Protein AF-A0A1Q3BI38-F1 (afdb_monomer)

pLDDT: mean 78.32, std 20.33, range [32.25, 97.5]

Foldseek 3Di:
DPPPDPPVNVVVVVVVVVVCVVLLALLVLLLQLLQLQLLAPVNCVVDVVRDRSVPDPSSPSVLVVLCVVPVDPVLSVLLVVLSCCCSVCHDQCVDPCNRVCSNVPQSLVSLVVRVPVRVSNSVSNNVSSPDDPDCVLVVLLVLQLVVVVPPDDDPQDSVNSVVVSVVVSVCVVVLVVDPCCCPNPCHVVVQPPPPPDPPPDDPPPDSPDDDPDDDPDDDPDDDDDDD

Sequence (227 aa):
MVYEESPFFQVVHGILIDRWNKNNTPLHCLAHALNPKYYSEQWLNEDPTRVPPYKDMEINERTKCIRKYFPNLKERNKVNMEYAKFVGKNGDFRDFDSIENRYAMDPKAWWVLHGACAPVLQTIALRLLAQPSSSSCAERNWSTYSFVHSMKQNKVTPKSVEDLVYIHSNLRLLSRKSPQYAQGETKMWDIGGDAFDSLEDIGVLEVASLSLDEPEMESIVFLDEVD

Organism: Cephalotus follicularis (NCBI:txid3775)

Mean predicted aligned error: 13.49 Å

Structure (mmCIF, N/CA/C/O backbone):
data_AF-A0A1Q3BI38-F1
#
_entry.id   AF-A0A1Q3BI38-F1
#
loop_
_atom_site.group_PDB
_atom_site.id
_atom_site.type_symbol
_atom_site.label_atom_id
_atom_site.label_alt_id
_atom_site.label_comp_id
_atom_site.label_asym_id
_atom_site.label_entity_id
_atom_site.label_seq_id
_atom_site.pdbx_PDB_ins_code
_atom_site.Cartn_x
_atom_site.Cartn_y
_atom_site.Cartn_z
_atom_site.occupancy
_atom_site.B_iso_or_equiv
_atom_site.auth_seq_id
_atom_site.auth_comp_id
_atom_site.auth_asym_id
_atom_site.auth_atom_id
_atom_site.pdbx_PDB_model_num
ATOM 1 N N . MET A 1 1 ? 29.924 30.211 0.195 1.00 37.53 1 MET A N 1
ATOM 2 C CA . MET A 1 1 ? 28.535 30.697 0.287 1.00 37.53 1 MET A CA 1
ATOM 3 C C . MET A 1 1 ? 27.893 29.961 1.441 1.00 37.53 1 MET A C 1
ATOM 5 O O . MET A 1 1 ? 27.669 28.765 1.330 1.00 37.53 1 MET A O 1
ATOM 9 N N . VAL A 1 2 ? 27.753 30.636 2.581 1.00 46.47 2 VAL A N 1
ATOM 10 C CA . VAL A 1 2 ? 27.012 30.107 3.728 1.00 46.47 2 VAL A CA 1
ATOM 11 C C . VAL A 1 2 ? 25.547 30.303 3.363 1.00 46.47 2 VAL A C 1
ATOM 13 O O . VAL A 1 2 ? 25.130 31.441 3.172 1.00 46.47 2 VAL A O 1
ATOM 16 N N . TYR A 1 3 ? 24.807 29.218 3.139 1.00 54.69 3 TYR A N 1
ATOM 17 C CA . TYR A 1 3 ? 23.355 29.312 3.046 1.00 54.69 3 TYR A CA 1
ATOM 18 C C . TYR A 1 3 ? 22.877 29.782 4.422 1.00 54.69 3 TYR A C 1
ATOM 20 O O . TYR A 1 3 ? 23.005 29.041 5.394 1.00 54.69 3 TYR A O 1
ATOM 28 N N . GLU A 1 4 ? 22.423 31.030 4.532 1.00 59.84 4 GLU A N 1
ATOM 29 C CA . GLU A 1 4 ? 21.686 31.468 5.714 1.00 59.84 4 GLU A CA 1
ATOM 30 C C . GLU A 1 4 ? 20.421 30.612 5.787 1.00 59.84 4 GLU A C 1
ATOM 32 O O . GLU A 1 4 ? 19.507 30.744 4.972 1.00 59.84 4 GLU A O 1
ATOM 37 N N . GLU A 1 5 ? 20.404 29.661 6.719 1.00 68.44 5 GLU A N 1
ATOM 38 C CA . GLU A 1 5 ? 19.225 28.853 6.988 1.00 68.44 5 GLU A CA 1
ATOM 39 C C . GLU A 1 5 ? 18.104 29.783 7.456 1.00 68.44 5 GLU A C 1
ATOM 41 O O . GLU A 1 5 ? 18.166 30.375 8.534 1.00 68.44 5 GLU A O 1
ATOM 46 N N . SER A 1 6 ? 17.081 29.941 6.617 1.00 84.31 6 SER A N 1
ATOM 47 C CA . SER A 1 6 ? 15.914 30.758 6.936 1.00 84.31 6 SER A CA 1
ATOM 48 C C . SER A 1 6 ? 15.262 30.249 8.232 1.00 84.31 6 SER A C 1
ATOM 50 O O . SER A 1 6 ? 14.840 29.089 8.283 1.00 84.31 6 SER A O 1
ATOM 52 N N . PRO A 1 7 ? 15.102 31.091 9.271 1.00 86.06 7 PRO A N 1
ATOM 53 C CA . PRO A 1 7 ? 14.423 30.699 10.507 1.00 86.06 7 PRO A CA 1
ATOM 54 C C . PRO A 1 7 ? 12.995 30.200 10.255 1.00 86.06 7 PRO A C 1
ATOM 56 O O . PRO A 1 7 ? 12.519 29.286 10.924 1.00 86.06 7 PRO A O 1
ATOM 59 N N . PHE A 1 8 ? 12.325 30.759 9.242 1.00 88.62 8 PHE A N 1
ATOM 60 C CA . PHE A 1 8 ? 11.012 30.301 8.797 1.00 88.62 8 PHE A CA 1
ATOM 61 C C . PHE A 1 8 ? 11.068 28.880 8.226 1.00 88.62 8 PHE A C 1
ATOM 63 O O . PHE A 1 8 ? 10.238 28.045 8.584 1.00 88.62 8 PHE A O 1
ATOM 70 N N . PHE A 1 9 ? 12.070 28.585 7.388 1.00 88.06 9 PHE A N 1
ATOM 71 C CA . PHE A 1 9 ? 12.270 27.239 6.853 1.00 88.06 9 PHE A CA 1
ATOM 72 C C . PHE A 1 9 ? 12.470 26.224 7.978 1.00 88.06 9 PHE A C 1
ATOM 74 O O . PHE A 1 9 ? 11.816 25.190 7.959 1.00 88.06 9 PHE A O 1
ATOM 81 N N . GLN A 1 10 ? 13.291 26.531 8.987 1.00 89.56 10 GLN A N 1
ATOM 82 C CA . GLN A 1 10 ? 13.542 25.611 10.102 1.00 89.56 10 GLN A CA 1
ATOM 83 C C . GLN A 1 10 ? 12.275 25.292 10.906 1.00 89.56 10 GLN A C 1
ATOM 85 O O . GLN A 1 10 ? 12.032 24.134 11.245 1.00 89.56 10 GLN A O 1
ATOM 90 N N . VAL A 1 11 ? 11.425 26.292 11.162 1.00 91.62 11 VAL A N 1
ATOM 91 C CA . VAL A 1 11 ? 10.143 26.082 11.854 1.00 91.62 11 VAL A CA 1
ATOM 92 C C . VAL A 1 11 ? 9.201 25.215 11.017 1.00 91.62 11 VAL A C 1
ATOM 94 O O . VAL A 1 11 ? 8.647 24.240 11.525 1.00 91.62 11 VAL A O 1
ATOM 97 N N . VAL A 1 12 ? 9.031 25.534 9.730 1.00 90.56 12 VAL A N 1
ATOM 98 C CA . VAL A 1 12 ? 8.160 24.760 8.830 1.00 90.56 12 VAL A CA 1
ATOM 99 C C . VAL A 1 12 ? 8.678 23.333 8.672 1.00 90.56 12 VAL A C 1
ATOM 101 O O . VAL A 1 12 ? 7.909 22.382 8.797 1.00 90.56 12 VAL A O 1
ATOM 104 N N . HIS A 1 13 ? 9.980 23.175 8.454 1.00 87.94 13 HIS A N 1
ATOM 105 C CA . HIS A 1 13 ? 10.636 21.881 8.347 1.00 87.94 13 HIS A CA 1
ATOM 106 C C . HIS A 1 13 ? 10.440 21.054 9.624 1.00 87.94 13 HIS A C 1
ATOM 108 O O . HIS A 1 13 ? 10.030 19.902 9.532 1.00 87.94 13 HIS A O 1
ATOM 114 N N . GLY A 1 14 ? 10.616 21.645 10.810 1.00 89.19 14 GLY A N 1
ATOM 115 C CA . GLY A 1 14 ? 10.341 20.976 12.085 1.00 89.19 14 GLY A CA 1
ATOM 116 C C . GLY A 1 14 ? 8.905 20.451 12.183 1.00 89.19 14 GLY A C 1
ATOM 117 O O . GLY A 1 14 ? 8.696 19.275 12.469 1.00 89.19 14 GLY A O 1
ATOM 118 N N . ILE A 1 15 ? 7.911 21.278 11.836 1.00 89.12 15 ILE A N 1
ATOM 119 C CA . ILE A 1 15 ? 6.495 20.868 11.821 1.00 89.12 15 ILE A CA 1
ATOM 120 C C . ILE A 1 15 ? 6.259 19.709 10.840 1.00 89.12 15 ILE A C 1
ATOM 122 O O . ILE A 1 15 ? 5.502 18.782 11.143 1.00 89.12 15 ILE A O 1
ATOM 126 N N . LEU A 1 16 ? 6.878 19.755 9.658 1.00 85.19 16 LEU A N 1
ATOM 127 C CA . LEU A 1 16 ? 6.757 18.699 8.653 1.00 85.19 16 LEU A CA 1
ATOM 128 C C . LEU A 1 16 ? 7.379 17.388 9.138 1.00 85.19 16 LEU A C 1
ATOM 130 O O . LEU A 1 16 ? 6.745 16.343 9.007 1.00 85.19 16 LEU A O 1
ATOM 134 N N . ILE A 1 17 ? 8.560 17.444 9.755 1.00 86.44 17 ILE A N 1
ATOM 135 C CA . ILE A 1 17 ? 9.243 16.278 10.322 1.00 86.44 17 ILE A CA 1
ATOM 136 C C . ILE A 1 17 ? 8.441 15.676 11.479 1.00 86.44 17 ILE A C 1
ATOM 138 O O . ILE A 1 17 ? 8.268 14.460 11.530 1.00 86.44 17 ILE A O 1
ATOM 142 N N . ASP A 1 18 ? 7.880 16.491 12.371 1.00 85.81 18 ASP A N 1
ATOM 143 C CA . ASP A 1 18 ? 7.054 15.997 13.478 1.00 85.81 18 ASP A CA 1
ATOM 144 C C . ASP A 1 18 ? 5.791 15.292 12.973 1.00 85.81 18 ASP A C 1
ATOM 146 O O . ASP A 1 18 ? 5.436 14.201 13.435 1.00 85.81 18 ASP A O 1
ATOM 150 N N . ARG A 1 19 ? 5.121 15.883 11.975 1.00 81.25 19 ARG A N 1
ATOM 151 C CA . ARG A 1 19 ? 3.961 15.264 11.320 1.00 81.25 19 ARG A CA 1
ATOM 152 C C . ARG A 1 19 ? 4.345 13.976 10.606 1.00 81.25 19 ARG A C 1
ATOM 154 O O . ARG A 1 19 ? 3.626 12.985 10.729 1.00 81.25 19 ARG A O 1
ATOM 161 N N . TRP A 1 20 ? 5.470 13.977 9.895 1.00 80.44 20 TRP A N 1
ATOM 162 C CA . TRP A 1 20 ? 6.003 12.794 9.235 1.00 80.44 20 TRP A CA 1
ATOM 163 C C . TRP A 1 20 ? 6.269 11.682 10.244 1.00 80.44 20 TRP A C 1
ATOM 165 O O . TRP A 1 20 ? 5.713 10.603 10.102 1.00 80.44 20 TRP A O 1
ATOM 175 N N . ASN A 1 21 ? 7.007 11.949 11.319 1.00 81.25 21 ASN A N 1
ATOM 176 C CA . ASN A 1 21 ? 7.330 10.958 12.347 1.00 81.25 21 ASN A CA 1
ATOM 177 C C . ASN A 1 21 ? 6.083 10.385 13.034 1.00 81.25 21 ASN A C 1
ATOM 179 O O . ASN A 1 21 ? 6.044 9.199 13.362 1.00 81.25 21 ASN A O 1
ATOM 183 N N . LYS A 1 22 ? 5.041 11.203 13.225 1.00 78.81 22 LYS A N 1
ATOM 184 C CA . LYS A 1 22 ? 3.760 10.742 13.775 1.00 78.81 22 LYS A CA 1
ATOM 185 C C . LYS A 1 22 ? 2.991 9.848 12.796 1.00 78.81 22 LYS A C 1
ATOM 187 O O . LYS A 1 22 ? 2.360 8.879 13.218 1.00 78.81 22 LYS A O 1
ATOM 192 N N . ASN A 1 23 ? 3.041 10.165 11.504 1.00 71.06 23 ASN A N 1
ATOM 193 C CA . ASN A 1 23 ? 2.283 9.464 10.470 1.00 71.06 23 ASN A CA 1
ATOM 194 C C . ASN A 1 23 ? 3.055 8.296 9.841 1.00 71.06 23 ASN A C 1
ATOM 196 O O . ASN A 1 23 ? 2.430 7.383 9.308 1.00 71.06 23 ASN A O 1
ATOM 200 N N . ASN A 1 24 ? 4.381 8.250 9.940 1.00 76.69 24 ASN A N 1
ATOM 201 C CA . ASN A 1 24 ? 5.222 7.214 9.348 1.00 76.69 24 ASN A CA 1
ATOM 202 C C . ASN A 1 24 ? 5.259 5.957 10.233 1.00 76.69 24 ASN A C 1
ATOM 204 O O . ASN A 1 24 ? 6.276 5.560 10.802 1.00 76.69 24 ASN A O 1
ATOM 208 N N . THR A 1 25 ? 4.088 5.344 10.408 1.00 85.94 25 THR A N 1
ATOM 209 C CA . THR A 1 25 ? 3.945 4.101 11.166 1.00 85.94 25 THR A CA 1
ATOM 210 C C . THR A 1 25 ? 4.309 2.899 10.289 1.00 85.94 25 THR A C 1
ATOM 212 O O . THR A 1 25 ? 4.055 2.928 9.082 1.00 85.94 25 THR A O 1
ATOM 215 N N . PRO A 1 26 ? 4.771 1.772 10.869 1.00 88.81 26 PRO A N 1
ATOM 216 C CA . PRO A 1 26 ? 5.025 0.547 10.105 1.00 88.81 26 PRO A CA 1
ATOM 217 C C . PRO A 1 26 ? 3.829 0.072 9.262 1.00 88.81 26 PRO A C 1
ATOM 219 O O . PRO A 1 26 ? 4.011 -0.605 8.249 1.00 88.81 26 PRO A O 1
ATOM 222 N N . LEU A 1 27 ? 2.603 0.405 9.684 1.00 88.50 27 LEU A N 1
ATOM 223 C CA . LEU A 1 27 ? 1.373 0.095 8.961 1.00 88.50 27 LEU A CA 1
ATOM 224 C C . LEU A 1 27 ? 1.225 0.952 7.701 1.00 88.50 27 LEU A C 1
ATOM 226 O O . LEU A 1 27 ? 0.953 0.404 6.636 1.00 88.50 27 LEU A O 1
ATOM 230 N N . HIS A 1 28 ? 1.465 2.261 7.808 1.00 87.38 28 HIS A N 1
ATOM 231 C CA . HIS A 1 28 ? 1.462 3.167 6.661 1.00 87.38 28 HIS A CA 1
ATOM 232 C C . HIS A 1 28 ? 2.573 2.811 5.673 1.00 87.38 28 HIS A C 1
ATOM 234 O O . HIS A 1 28 ? 2.312 2.756 4.474 1.00 87.38 28 HIS A O 1
ATOM 240 N N . CYS A 1 29 ? 3.768 2.446 6.156 1.00 89.94 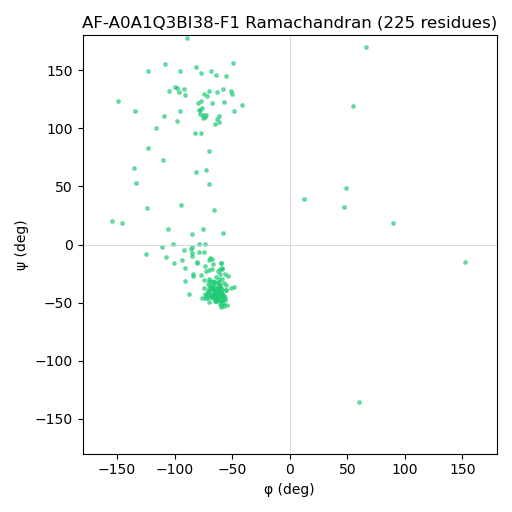29 CYS A N 1
ATOM 241 C CA . CYS A 1 29 ? 4.838 1.968 5.281 1.00 89.94 29 CYS A CA 1
ATOM 242 C C . CYS A 1 29 ? 4.434 0.709 4.509 1.00 89.94 29 CYS A C 1
ATOM 244 O O . CYS A 1 29 ? 4.742 0.575 3.327 1.00 89.94 29 CYS A O 1
ATOM 246 N N . LEU A 1 30 ? 3.745 -0.230 5.168 1.00 92.56 30 LEU A N 1
ATOM 247 C CA . LEU A 1 30 ? 3.264 -1.442 4.515 1.00 92.56 30 LEU A CA 1
ATOM 248 C C . LEU A 1 30 ? 2.155 -1.133 3.500 1.00 92.56 30 LEU A C 1
ATOM 250 O O . LEU A 1 30 ? 2.202 -1.662 2.397 1.00 92.56 30 LEU A O 1
ATOM 254 N N . ALA A 1 31 ? 1.197 -0.266 3.833 1.00 92.38 31 ALA A N 1
ATOM 255 C CA . ALA A 1 31 ? 0.151 0.157 2.902 1.00 92.38 31 ALA A CA 1
ATOM 256 C C . ALA A 1 31 ? 0.744 0.850 1.665 1.00 92.38 31 ALA A C 1
ATOM 258 O O . ALA A 1 31 ? 0.398 0.499 0.539 1.00 92.38 31 ALA A O 1
ATOM 259 N N . HIS A 1 32 ? 1.704 1.757 1.872 1.00 91.81 32 HIS A N 1
ATOM 260 C CA . HIS A 1 32 ? 2.446 2.404 0.795 1.00 91.81 32 HIS A CA 1
ATOM 261 C C . HIS A 1 32 ? 3.182 1.366 -0.064 1.00 91.81 32 HIS A C 1
ATOM 263 O O . HIS A 1 32 ? 3.024 1.332 -1.279 1.00 91.81 32 HIS A O 1
ATOM 269 N N . ALA A 1 33 ? 3.900 0.429 0.557 1.00 94.19 33 ALA A N 1
ATOM 270 C CA . ALA A 1 33 ? 4.591 -0.643 -0.154 1.00 94.19 33 ALA A CA 1
ATOM 271 C C . ALA A 1 33 ? 3.657 -1.590 -0.930 1.00 94.19 33 ALA A C 1
ATOM 273 O O . ALA A 1 33 ? 4.105 -2.240 -1.872 1.00 94.19 33 ALA A O 1
ATOM 274 N N . LEU A 1 34 ? 2.380 -1.692 -0.563 1.00 95.44 34 LEU A N 1
ATOM 275 C CA . LEU A 1 34 ? 1.398 -2.522 -1.261 1.00 95.44 34 LEU A CA 1
ATOM 276 C C . LEU A 1 34 ? 0.636 -1.761 -2.348 1.00 95.44 34 LEU A C 1
ATOM 278 O O . LEU A 1 34 ? -0.126 -2.386 -3.074 1.00 95.44 34 LEU A O 1
ATOM 282 N N . ASN A 1 35 ? 0.827 -0.453 -2.505 1.00 95.56 35 ASN A N 1
ATOM 283 C CA . ASN A 1 35 ? 0.164 0.299 -3.563 1.00 95.56 35 ASN A CA 1
ATOM 284 C C . ASN A 1 35 ? 0.868 0.060 -4.921 1.00 95.56 35 ASN A C 1
ATOM 286 O O . ASN A 1 35 ? 2.027 0.458 -5.076 1.00 95.56 35 ASN A O 1
ATOM 290 N N . PRO A 1 36 ? 0.205 -0.558 -5.923 1.00 96.56 36 PRO A N 1
ATOM 291 C CA . PRO A 1 36 ? 0.821 -0.869 -7.216 1.00 96.56 36 PRO A CA 1
ATOM 292 C C . PRO A 1 36 ? 1.284 0.368 -7.991 1.00 96.56 36 PRO A C 1
ATOM 294 O O . PRO A 1 36 ? 2.293 0.286 -8.699 1.00 96.56 36 PRO A O 1
ATOM 297 N N . LYS A 1 37 ? 0.617 1.516 -7.804 1.00 95.88 37 LYS A N 1
ATOM 298 C CA . LYS A 1 37 ? 0.926 2.781 -8.485 1.00 95.88 37 LYS A CA 1
ATOM 299 C C . LYS A 1 37 ? 2.373 3.207 -8.287 1.00 95.88 37 LYS A C 1
ATOM 301 O O . LYS A 1 37 ? 3.015 3.620 -9.248 1.00 95.88 37 LYS A O 1
ATOM 306 N N . TYR A 1 38 ? 2.929 3.008 -7.094 1.00 95.00 38 TYR A N 1
ATOM 307 C CA . TYR A 1 38 ? 4.301 3.419 -6.769 1.00 95.00 38 TYR A CA 1
ATOM 308 C C . TYR A 1 38 ? 5.394 2.547 -7.411 1.00 95.00 38 TYR A C 1
ATOM 310 O O . TYR A 1 38 ? 6.585 2.780 -7.228 1.00 95.00 38 TYR A O 1
ATOM 318 N N . TYR A 1 39 ? 4.997 1.532 -8.179 1.00 95.12 39 TYR A N 1
ATOM 319 C CA . TYR A 1 39 ? 5.891 0.690 -8.974 1.00 95.12 39 TYR A CA 1
ATOM 320 C C . TYR A 1 39 ? 5.727 0.913 -10.483 1.00 95.12 39 TYR A C 1
ATOM 322 O O . TYR A 1 39 ? 6.402 0.243 -11.269 1.00 95.12 39 TYR A O 1
ATOM 330 N N . SER A 1 40 ? 4.794 1.778 -10.887 1.00 94.81 40 SER A N 1
ATOM 331 C CA . SER A 1 40 ? 4.561 2.128 -12.287 1.00 94.81 40 SER A CA 1
ATOM 332 C C . SER A 1 40 ? 5.631 3.096 -12.788 1.00 94.81 40 SER A C 1
ATOM 334 O O . SER A 1 40 ? 6.149 3.914 -12.026 1.00 94.81 40 SER A O 1
ATOM 336 N N . GLU A 1 41 ? 5.970 3.005 -14.071 1.00 93.75 41 GLU A N 1
ATOM 337 C CA . GLU A 1 41 ? 6.953 3.910 -14.676 1.00 93.75 41 GLU A CA 1
ATOM 338 C C . GLU A 1 41 ? 6.410 5.334 -14.741 1.00 93.75 41 GLU A C 1
ATOM 340 O O . GLU A 1 41 ? 7.142 6.278 -14.475 1.00 93.75 41 GLU A O 1
ATOM 345 N N . GLN A 1 42 ? 5.108 5.481 -14.987 1.00 94.94 42 GLN A N 1
ATOM 346 C CA . GLN A 1 42 ? 4.403 6.756 -14.988 1.00 94.94 42 GLN A CA 1
ATOM 347 C C . GLN A 1 42 ? 4.620 7.508 -13.665 1.00 94.94 42 GLN A C 1
ATOM 349 O O . GLN A 1 42 ? 5.091 8.641 -13.676 1.00 94.94 42 GLN A O 1
ATOM 354 N N . TRP A 1 43 ? 4.379 6.861 -12.518 1.00 94.81 43 TRP A N 1
ATOM 355 C CA . TRP A 1 43 ? 4.574 7.497 -11.211 1.00 94.81 43 TRP A CA 1
ATOM 356 C C . TRP A 1 43 ? 6.047 7.780 -10.892 1.00 94.81 43 TRP A C 1
ATOM 358 O O . TRP A 1 43 ? 6.350 8.798 -10.269 1.00 94.81 43 TRP A O 1
ATOM 368 N N . LEU A 1 44 ? 6.960 6.888 -11.286 1.00 95.31 44 LEU A N 1
ATOM 369 C CA . LEU A 1 44 ? 8.395 7.053 -11.033 1.00 95.31 44 LEU A CA 1
ATOM 370 C C . LEU A 1 44 ? 9.007 8.175 -11.883 1.00 95.31 44 LEU A C 1
ATOM 372 O O . LEU A 1 44 ? 9.889 8.879 -11.409 1.00 95.31 44 LEU A O 1
ATOM 376 N N . ASN A 1 45 ? 8.523 8.370 -13.109 1.00 95.94 45 ASN A N 1
ATOM 377 C CA . ASN A 1 45 ? 9.052 9.373 -14.033 1.00 95.94 45 ASN A CA 1
ATOM 378 C C . ASN A 1 45 ? 8.537 10.796 -13.751 1.00 95.94 45 ASN A C 1
ATOM 380 O O . ASN A 1 45 ? 9.109 11.754 -14.263 1.00 95.94 45 ASN A O 1
ATOM 384 N N . GLU A 1 46 ? 7.482 10.948 -12.944 1.00 95.44 46 GLU A N 1
ATOM 385 C CA . GLU A 1 46 ? 6.957 12.258 -12.525 1.00 95.44 46 GLU A CA 1
ATOM 386 C C . GLU A 1 46 ? 7.961 13.065 -11.676 1.00 95.44 46 GLU A C 1
ATOM 388 O O . GLU A 1 46 ? 7.911 14.292 -11.688 1.00 95.44 46 GLU A O 1
ATOM 393 N N . ASP A 1 47 ? 8.863 12.406 -10.938 1.00 93.38 47 ASP A N 1
ATOM 394 C CA . ASP A 1 47 ? 9.880 13.072 -10.116 1.00 93.38 47 ASP A CA 1
ATOM 395 C C . ASP A 1 47 ? 11.153 12.205 -10.024 1.00 93.38 47 ASP A C 1
ATOM 397 O O . ASP A 1 47 ? 11.075 11.072 -9.542 1.00 93.38 47 ASP A O 1
ATOM 401 N N . PRO A 1 48 ? 12.337 12.719 -10.417 1.00 92.75 48 PRO A N 1
ATOM 402 C CA . PRO A 1 48 ? 13.598 11.970 -10.385 1.00 92.75 48 PRO A CA 1
ATOM 403 C C . PRO A 1 48 ? 14.017 11.446 -9.005 1.00 92.75 48 PRO A C 1
ATOM 405 O O . PRO A 1 48 ? 14.855 10.548 -8.921 1.00 92.75 48 PRO A O 1
ATOM 408 N N . THR A 1 49 ? 13.492 12.023 -7.923 1.00 92.06 49 THR A N 1
ATOM 409 C CA . THR A 1 49 ? 13.778 11.595 -6.547 1.00 92.06 49 THR A CA 1
ATOM 410 C C . THR A 1 49 ? 12.955 10.380 -6.126 1.00 92.06 49 THR A C 1
ATOM 412 O O . THR A 1 49 ? 13.302 9.710 -5.151 1.00 92.06 49 THR A O 1
ATOM 415 N N . ARG A 1 50 ? 11.885 10.053 -6.864 1.00 92.88 50 ARG A N 1
ATOM 416 C CA . ARG A 1 50 ? 11.030 8.911 -6.548 1.00 92.88 50 ARG A CA 1
ATOM 417 C C . ARG A 1 50 ? 11.758 7.608 -6.815 1.00 92.88 50 ARG A C 1
ATOM 419 O O . ARG A 1 50 ? 12.308 7.352 -7.884 1.00 92.88 50 ARG A O 1
ATOM 426 N N . VAL A 1 51 ? 11.674 6.728 -5.832 1.00 93.75 51 VAL A N 1
ATOM 427 C CA . VAL A 1 51 ? 12.148 5.354 -5.925 1.00 93.75 51 VAL A CA 1
ATOM 428 C C . VAL A 1 51 ? 10.994 4.411 -5.615 1.00 93.75 51 VAL A C 1
ATOM 430 O O . VAL A 1 51 ? 10.101 4.753 -4.840 1.00 93.75 51 VAL A O 1
ATOM 433 N N . PRO A 1 52 ? 10.975 3.203 -6.200 1.00 93.06 52 PRO A N 1
ATOM 434 C CA . PRO A 1 52 ? 9.935 2.249 -5.867 1.00 93.06 52 PRO A CA 1
ATOM 435 C C . PRO A 1 52 ? 10.050 1.850 -4.384 1.00 93.06 52 PRO A C 1
ATOM 437 O O . PRO A 1 52 ? 11.173 1.680 -3.893 1.00 93.06 52 PRO A O 1
ATOM 440 N N . PRO A 1 53 ? 8.932 1.590 -3.678 1.00 93.06 53 PRO A N 1
ATOM 441 C CA . PRO A 1 53 ? 8.922 1.441 -2.217 1.00 93.06 53 PRO A CA 1
ATOM 442 C C . PRO A 1 53 ? 9.871 0.380 -1.645 1.00 93.06 53 PRO A C 1
ATOM 444 O O . PRO A 1 53 ? 10.287 0.443 -0.490 1.00 93.06 53 PRO A O 1
ATOM 447 N N . TYR A 1 54 ? 10.228 -0.640 -2.430 1.00 89.44 54 TYR A N 1
ATOM 448 C CA . TYR A 1 54 ? 11.170 -1.666 -1.984 1.00 89.44 54 TYR A CA 1
ATOM 449 C C . TYR A 1 54 ? 12.627 -1.180 -1.899 1.00 89.44 54 TYR A C 1
ATOM 451 O O . TYR A 1 54 ? 13.391 -1.794 -1.153 1.00 89.44 54 TYR A O 1
ATOM 459 N N . LYS A 1 55 ? 12.990 -0.118 -2.636 1.00 90.69 55 LYS A N 1
ATOM 460 C CA . LYS A 1 55 ? 14.303 0.552 -2.609 1.00 90.69 55 LYS A CA 1
ATOM 461 C C . LYS A 1 55 ? 14.347 1.741 -1.650 1.00 90.69 55 LYS A C 1
ATOM 463 O O . LYS A 1 55 ? 15.434 2.217 -1.344 1.00 90.69 55 LYS A O 1
ATOM 468 N N . ASP A 1 56 ? 13.189 2.200 -1.189 1.00 89.25 56 ASP A N 1
ATOM 469 C CA . ASP A 1 56 ? 13.086 3.298 -0.240 1.00 89.25 56 ASP A CA 1
ATOM 470 C C . ASP A 1 56 ? 13.439 2.830 1.182 1.00 89.25 56 ASP A C 1
ATOM 472 O O . ASP A 1 56 ? 12.784 1.951 1.760 1.00 89.25 56 ASP A O 1
ATOM 476 N N . MET A 1 57 ? 14.503 3.407 1.743 1.00 83.62 57 MET A N 1
ATOM 477 C CA . MET A 1 57 ? 14.971 3.093 3.092 1.00 83.62 57 MET A CA 1
ATOM 478 C C . MET A 1 57 ? 14.114 3.753 4.175 1.00 83.62 57 MET A C 1
ATOM 480 O O . MET A 1 57 ? 14.010 3.195 5.270 1.00 83.62 57 MET A O 1
ATOM 484 N N . GLU A 1 58 ? 13.450 4.871 3.874 1.00 81.06 58 GLU A N 1
ATOM 485 C CA . GLU A 1 58 ? 12.557 5.570 4.806 1.00 81.06 58 GLU A CA 1
ATOM 486 C C . GLU A 1 58 ? 11.267 4.774 5.059 1.00 81.06 58 GLU A C 1
ATOM 488 O O . GLU A 1 58 ? 10.633 4.906 6.107 1.00 81.06 58 GLU A O 1
ATOM 493 N N . ILE A 1 59 ? 10.919 3.872 4.133 1.00 79.06 59 ILE A N 1
ATOM 494 C CA . ILE A 1 59 ? 9.705 3.036 4.150 1.00 79.06 59 ILE A CA 1
ATOM 495 C C . ILE A 1 59 ? 10.038 1.565 4.508 1.00 79.06 59 ILE A C 1
ATOM 497 O O . ILE A 1 59 ? 9.224 0.639 4.392 1.00 79.06 59 ILE A O 1
ATOM 501 N N . ASN A 1 60 ? 11.249 1.295 5.010 1.00 78.31 60 ASN A N 1
ATOM 502 C CA . ASN A 1 60 ? 11.701 -0.063 5.349 1.00 78.31 60 ASN A CA 1
ATOM 503 C C . ASN A 1 60 ? 10.995 -0.667 6.589 1.00 78.31 60 ASN A C 1
ATOM 505 O O . ASN A 1 60 ? 11.003 -1.882 6.826 1.00 78.31 60 ASN A O 1
ATOM 509 N N . GLU A 1 61 ? 10.294 0.162 7.363 1.00 85.19 61 GLU A N 1
ATOM 510 C CA . GLU A 1 61 ? 9.524 -0.243 8.543 1.00 85.19 61 GLU A CA 1
ATOM 511 C C . GLU A 1 61 ? 8.412 -1.266 8.234 1.00 85.19 61 GLU A C 1
ATOM 513 O O . GLU A 1 61 ? 7.975 -1.997 9.133 1.00 85.19 61 GLU A O 1
ATOM 518 N N . ARG A 1 62 ? 8.035 -1.447 6.954 1.00 87.31 62 ARG A N 1
ATOM 519 C CA . ARG A 1 62 ? 7.134 -2.525 6.496 1.00 87.31 62 ARG A CA 1
ATOM 520 C C . ARG A 1 62 ? 7.533 -3.902 7.040 1.00 87.31 62 ARG A C 1
ATOM 522 O O . ARG A 1 62 ? 6.675 -4.702 7.411 1.00 87.31 62 ARG A O 1
ATOM 529 N N . THR A 1 63 ? 8.835 -4.170 7.167 1.00 87.56 63 THR A N 1
ATOM 530 C CA . THR A 1 63 ? 9.355 -5.459 7.648 1.00 87.56 63 THR A CA 1
ATOM 531 C C . THR A 1 63 ? 9.020 -5.682 9.124 1.00 87.56 63 THR A C 1
ATOM 533 O O . THR A 1 63 ? 8.816 -6.818 9.559 1.00 87.56 63 THR A O 1
ATOM 536 N N . LYS A 1 64 ? 8.936 -4.618 9.936 1.00 90.81 64 LYS A N 1
ATOM 537 C CA . LYS A 1 64 ? 8.440 -4.720 11.319 1.00 90.81 64 LYS A CA 1
ATOM 538 C C . LYS A 1 64 ? 6.948 -5.054 11.331 1.00 90.81 64 LYS A C 1
ATOM 540 O O . LYS A 1 64 ? 6.529 -5.910 12.107 1.00 90.81 64 LYS A O 1
ATOM 545 N N . CYS A 1 65 ? 6.174 -4.457 10.425 1.00 90.75 65 CYS A N 1
ATOM 546 C CA . CYS A 1 65 ? 4.741 -4.711 10.299 1.00 90.75 65 CYS A CA 1
ATOM 547 C C . CYS A 1 65 ? 4.442 -6.161 9.882 1.00 90.75 65 CYS A C 1
ATOM 549 O O . CYS A 1 65 ? 3.702 -6.859 10.574 1.00 90.75 65 CYS A O 1
ATOM 551 N N . ILE A 1 66 ? 5.111 -6.672 8.842 1.00 91.00 66 ILE A N 1
ATOM 552 C CA . ILE A 1 66 ? 4.979 -8.072 8.400 1.00 91.00 66 ILE A CA 1
ATOM 553 C C . ILE A 1 66 ? 5.353 -9.046 9.529 1.00 91.00 66 ILE A C 1
ATOM 555 O O . ILE A 1 66 ? 4.650 -10.029 9.755 1.00 91.00 66 ILE A O 1
ATOM 559 N N . ARG A 1 67 ? 6.420 -8.766 10.294 1.00 92.38 67 ARG A N 1
ATOM 560 C CA . ARG A 1 67 ? 6.801 -9.592 11.455 1.00 92.38 67 ARG A CA 1
ATOM 561 C C . ARG A 1 67 ? 5.724 -9.634 12.540 1.00 92.38 67 ARG A C 1
ATOM 563 O O . ARG A 1 67 ? 5.558 -10.682 13.160 1.00 92.38 67 ARG A O 1
ATOM 570 N N . LYS A 1 68 ? 5.015 -8.522 12.753 1.00 92.81 68 LYS A N 1
ATOM 571 C CA . LYS A 1 68 ? 3.919 -8.410 13.722 1.00 92.81 68 LYS A CA 1
ATOM 572 C C . LYS A 1 68 ? 2.659 -9.146 13.252 1.00 92.81 68 LYS A C 1
ATOM 574 O O . LYS A 1 68 ? 2.060 -9.851 14.054 1.00 92.81 68 LYS A O 1
ATOM 579 N N . TYR A 1 69 ? 2.286 -9.016 11.976 1.00 90.00 69 TYR A N 1
ATOM 580 C CA . TYR A 1 69 ? 1.129 -9.716 11.395 1.00 90.00 69 TYR A CA 1
ATOM 581 C C . TYR A 1 69 ? 1.339 -11.228 11.274 1.00 90.00 69 TYR A C 1
ATOM 583 O O . TYR A 1 69 ? 0.394 -11.987 11.462 1.00 90.00 69 TYR A O 1
ATOM 591 N N . PHE A 1 70 ? 2.572 -11.662 10.997 1.00 93.75 70 PHE A N 1
ATOM 592 C CA . PHE A 1 70 ? 2.925 -13.070 10.814 1.00 93.75 70 PHE A CA 1
ATOM 593 C C . PHE A 1 70 ? 4.035 -13.477 11.797 1.00 93.75 70 PHE A C 1
ATOM 595 O O . PHE A 1 70 ? 5.226 -13.479 11.443 1.00 93.75 70 PHE A O 1
ATOM 602 N N . PRO A 1 71 ? 3.685 -13.819 13.055 1.00 93.81 71 PRO A N 1
ATOM 603 C CA . PRO A 1 71 ? 4.643 -14.321 14.039 1.00 93.81 71 PRO A CA 1
ATOM 604 C C . PRO A 1 71 ? 5.291 -15.644 13.608 1.00 93.81 71 PRO A C 1
ATOM 606 O O . PRO A 1 71 ? 6.468 -15.873 13.886 1.00 93.81 71 PRO A O 1
ATOM 6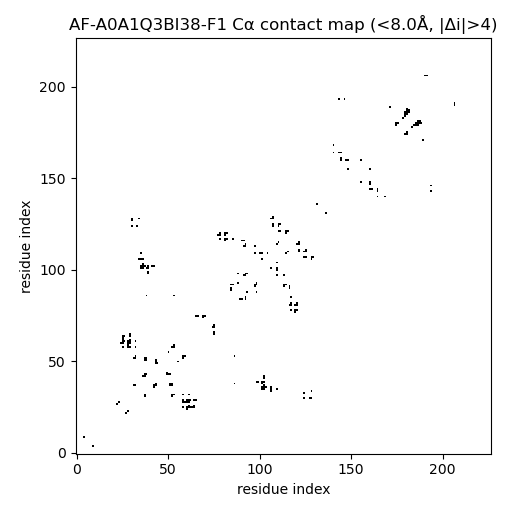09 N N . ASN A 1 72 ? 4.548 -16.489 12.882 1.00 96.44 72 ASN A N 1
ATOM 610 C CA . ASN A 1 72 ? 5.032 -17.761 12.356 1.00 96.44 72 ASN A CA 1
ATOM 611 C C . ASN A 1 72 ? 6.017 -17.550 11.190 1.00 96.44 72 ASN A C 1
ATOM 613 O O . ASN A 1 72 ? 5.702 -16.887 10.202 1.00 96.44 72 ASN A O 1
ATOM 617 N N . LEU A 1 73 ? 7.203 -18.162 11.275 1.00 94.12 73 LEU A N 1
ATOM 618 C CA . LEU A 1 73 ? 8.254 -18.004 10.265 1.00 94.12 73 LEU A CA 1
ATOM 619 C C . LEU A 1 73 ? 7.859 -18.548 8.882 1.00 94.12 73 LEU A C 1
ATOM 621 O O . LEU A 1 73 ? 8.214 -17.944 7.873 1.00 94.12 73 LEU A O 1
ATOM 625 N N . LYS A 1 74 ? 7.121 -19.663 8.810 1.00 95.12 74 LYS A N 1
ATOM 626 C CA . LYS A 1 74 ? 6.704 -20.257 7.529 1.00 95.12 74 LYS A CA 1
ATOM 627 C C . LYS A 1 74 ? 5.724 -19.345 6.793 1.00 95.12 74 LYS A C 1
ATOM 629 O O . LYS A 1 74 ? 5.908 -19.087 5.607 1.00 95.12 74 LYS A O 1
ATOM 634 N N . GLU A 1 75 ? 4.729 -18.816 7.501 1.00 94.75 75 GLU A N 1
ATOM 635 C CA . GLU A 1 75 ? 3.766 -17.861 6.935 1.00 94.75 75 GLU A CA 1
ATOM 636 C C . GLU A 1 75 ? 4.444 -16.553 6.529 1.00 94.75 75 GLU A C 1
ATOM 638 O O . GLU A 1 75 ? 4.212 -16.042 5.434 1.00 94.75 75 GLU A O 1
ATOM 643 N N . ARG A 1 76 ? 5.360 -16.057 7.369 1.00 95.56 76 ARG A N 1
ATOM 644 C CA . ARG A 1 76 ? 6.166 -14.871 7.070 1.00 95.56 76 ARG A CA 1
ATOM 645 C C . ARG A 1 76 ? 7.005 -15.045 5.803 1.00 95.56 76 ARG A C 1
ATOM 647 O O . ARG A 1 76 ? 7.071 -14.145 4.972 1.00 95.56 76 ARG A O 1
ATOM 654 N N . ASN A 1 77 ? 7.638 -16.202 5.632 1.00 95.44 77 ASN A N 1
ATOM 655 C CA . ASN A 1 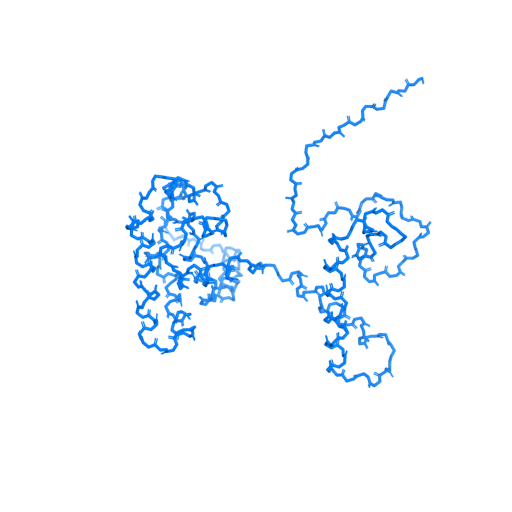77 ? 8.410 -16.493 4.427 1.00 95.44 77 ASN A CA 1
ATOM 656 C C . ASN A 1 77 ? 7.505 -16.576 3.195 1.00 95.44 77 ASN A C 1
ATOM 658 O O . ASN A 1 77 ? 7.875 -16.068 2.140 1.00 95.44 77 ASN A O 1
ATOM 662 N N . LYS A 1 78 ? 6.302 -17.147 3.336 1.00 96.38 78 LYS A N 1
ATOM 663 C CA . LYS A 1 78 ? 5.313 -17.198 2.257 1.00 96.38 78 LYS A CA 1
ATOM 664 C C . LYS A 1 78 ? 4.900 -15.796 1.798 1.00 96.38 78 LYS A C 1
ATOM 666 O O . LYS A 1 78 ? 4.999 -15.512 0.608 1.00 96.38 78 LYS A O 1
ATOM 671 N N . VAL A 1 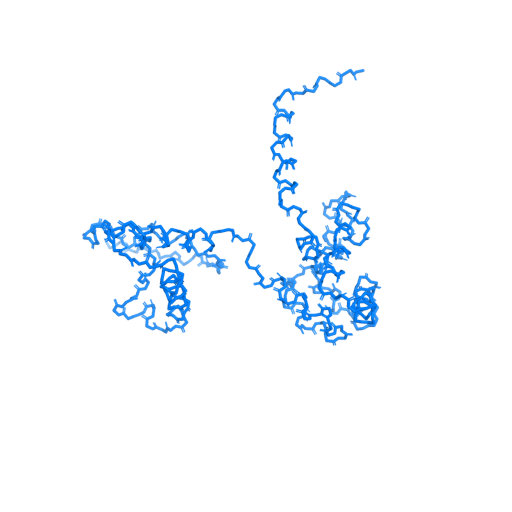79 ? 4.514 -14.907 2.717 1.00 96.00 79 VAL A N 1
ATOM 672 C CA . VAL A 1 79 ? 4.114 -13.535 2.349 1.00 96.00 79 VAL A CA 1
ATOM 673 C C . VAL A 1 79 ? 5.282 -12.728 1.778 1.00 96.00 79 VAL A C 1
ATOM 675 O O . VAL A 1 79 ? 5.095 -11.985 0.822 1.00 96.00 79 VAL A O 1
ATOM 678 N N . ASN A 1 80 ? 6.507 -12.920 2.280 1.00 94.94 80 ASN A N 1
ATOM 679 C CA . ASN A 1 80 ? 7.696 -12.277 1.712 1.00 94.94 80 ASN A CA 1
ATOM 680 C C . ASN A 1 80 ? 7.988 -12.761 0.284 1.00 94.94 80 ASN A C 1
ATOM 682 O O . ASN A 1 80 ? 8.374 -11.961 -0.565 1.00 94.94 80 ASN A O 1
ATOM 686 N N . MET A 1 81 ? 7.784 -14.051 0.004 1.00 96.06 81 MET A N 1
ATOM 687 C CA . MET A 1 81 ? 7.933 -14.619 -1.338 1.00 96.06 81 MET A CA 1
ATOM 688 C C . MET A 1 81 ? 6.871 -14.064 -2.296 1.00 96.06 81 MET A C 1
ATOM 690 O O . MET A 1 81 ? 7.186 -13.697 -3.425 1.00 96.06 81 MET A O 1
ATOM 694 N N . GLU A 1 82 ? 5.617 -13.975 -1.849 1.00 96.88 82 GLU A N 1
ATOM 695 C CA . GLU A 1 82 ? 4.532 -13.343 -2.606 1.00 96.88 82 GLU A CA 1
ATOM 696 C C . GLU A 1 82 ? 4.828 -11.859 -2.876 1.00 96.88 82 GLU A C 1
ATOM 698 O O . GLU A 1 82 ? 4.691 -11.398 -4.009 1.00 96.88 82 GLU A O 1
ATOM 703 N N . TYR A 1 83 ? 5.329 -11.131 -1.874 1.00 95.44 83 TYR A N 1
ATOM 704 C CA . TYR A 1 83 ? 5.739 -9.733 -2.022 1.00 95.44 83 TYR A CA 1
ATOM 705 C C . TYR A 1 83 ? 6.878 -9.584 -3.034 1.00 95.44 83 TYR A C 1
ATOM 707 O O . TYR A 1 83 ? 6.811 -8.726 -3.911 1.00 95.44 83 TYR A O 1
ATOM 715 N N . ALA A 1 84 ? 7.887 -10.459 -2.980 1.00 95.25 84 ALA A N 1
ATOM 716 C CA . ALA A 1 84 ? 8.980 -10.479 -3.948 1.00 95.25 84 ALA A CA 1
ATOM 717 C C . ALA A 1 84 ? 8.482 -10.707 -5.388 1.00 95.25 84 ALA A C 1
ATOM 719 O O . ALA A 1 84 ? 8.992 -10.083 -6.319 1.00 95.25 84 ALA A O 1
ATOM 720 N N . LYS A 1 85 ? 7.462 -11.556 -5.585 1.00 95.75 85 LYS A N 1
ATOM 721 C CA . LYS A 1 85 ? 6.841 -11.751 -6.906 1.00 95.75 85 LYS A CA 1
ATOM 722 C C . LYS A 1 85 ? 6.139 -10.487 -7.403 1.00 95.75 85 LYS A C 1
ATOM 724 O O . LYS A 1 85 ? 6.335 -10.106 -8.554 1.00 95.75 85 LYS A O 1
ATOM 729 N N . PHE A 1 86 ? 5.370 -9.835 -6.533 1.00 95.94 86 PHE A N 1
ATOM 730 C CA . PHE A 1 86 ? 4.654 -8.594 -6.838 1.00 95.94 86 PHE A CA 1
ATOM 731 C C . PHE A 1 86 ? 5.601 -7.461 -7.264 1.00 95.94 86 PHE A C 1
ATOM 733 O O . PHE A 1 86 ? 5.442 -6.889 -8.351 1.00 95.94 86 PHE A O 1
ATOM 740 N N . VAL A 1 87 ? 6.614 -7.163 -6.440 1.00 93.69 87 VAL A N 1
ATOM 741 C CA . VAL A 1 87 ? 7.567 -6.074 -6.721 1.00 93.69 87 VAL A CA 1
ATOM 742 C C . VAL A 1 87 ? 8.491 -6.408 -7.889 1.00 93.69 87 VAL A C 1
ATOM 744 O O . VAL A 1 87 ? 8.873 -5.519 -8.644 1.00 93.69 87 VAL A O 1
ATOM 747 N N . GLY A 1 88 ? 8.814 -7.692 -8.064 1.00 91.56 88 GLY A N 1
ATOM 748 C CA . GLY A 1 88 ? 9.663 -8.186 -9.143 1.00 91.56 88 GLY A CA 1
ATOM 749 C C . GLY A 1 88 ? 8.961 -8.329 -10.491 1.00 91.56 88 GLY A C 1
ATOM 750 O O . GLY A 1 88 ? 9.614 -8.775 -11.426 1.00 91.56 88 GLY A O 1
ATOM 751 N N . LYS A 1 89 ? 7.663 -7.992 -10.600 1.00 91.56 89 LYS A N 1
ATOM 752 C CA . LYS A 1 89 ? 6.847 -8.215 -11.811 1.00 91.56 89 LYS A CA 1
ATOM 753 C C . LYS A 1 89 ? 7.015 -9.658 -12.323 1.00 91.56 89 LYS A C 1
ATOM 755 O O . LYS A 1 89 ? 7.316 -9.884 -13.488 1.00 91.56 89 LYS A O 1
ATOM 760 N N . ASN A 1 90 ? 6.893 -10.637 -11.425 1.00 89.62 90 ASN A N 1
ATOM 761 C CA . ASN A 1 90 ? 7.102 -12.056 -11.724 1.00 89.62 90 ASN A CA 1
ATOM 762 C C . ASN A 1 90 ? 5.785 -12.836 -11.723 1.00 89.62 90 ASN A C 1
ATOM 764 O O . ASN A 1 90 ? 4.842 -12.482 -11.016 1.00 89.62 90 ASN A O 1
ATOM 768 N N . GLY A 1 91 ? 5.757 -13.962 -12.442 1.00 90.00 91 GLY A N 1
ATOM 769 C CA . GLY A 1 91 ? 4.545 -14.776 -12.573 1.00 90.00 91 GLY A CA 1
ATOM 770 C C . GLY A 1 91 ? 3.424 -13.964 -13.212 1.00 90.00 91 GLY A C 1
ATOM 771 O O . GLY A 1 91 ? 3.682 -13.223 -14.155 1.00 90.00 91 GLY A O 1
ATOM 772 N N . ASP A 1 92 ? 2.217 -14.058 -12.669 1.00 90.69 92 ASP A N 1
ATOM 773 C CA . ASP A 1 92 ? 1.032 -13.395 -13.230 1.00 90.69 92 ASP A CA 1
ATOM 774 C C . ASP A 1 92 ? 1.108 -11.862 -13.112 1.00 90.69 92 ASP A C 1
ATOM 776 O O . ASP A 1 92 ? 0.530 -11.142 -13.915 1.00 90.69 92 ASP A O 1
ATOM 780 N N . PHE A 1 93 ? 1.930 -11.330 -12.200 1.00 94.31 93 PHE A N 1
ATOM 781 C CA . PHE A 1 93 ? 2.135 -9.883 -12.073 1.00 94.31 93 PHE A CA 1
ATOM 782 C C . PHE A 1 93 ? 2.895 -9.238 -13.238 1.00 94.31 93 PHE A C 1
ATOM 784 O O . PHE A 1 93 ? 2.965 -8.006 -13.296 1.00 94.31 93 PHE A O 1
ATOM 791 N N . ARG A 1 94 ? 3.498 -10.047 -14.116 1.00 94.06 94 ARG A N 1
ATOM 792 C CA . ARG A 1 94 ? 4.202 -9.594 -15.326 1.00 94.06 94 ARG A CA 1
ATOM 793 C C . ARG A 1 94 ? 3.273 -9.387 -16.516 1.00 94.06 94 ARG A C 1
ATOM 795 O O . ARG A 1 94 ? 3.736 -8.923 -17.552 1.00 94.06 94 ARG A O 1
ATOM 802 N N . ASP A 1 95 ? 2.025 -9.829 -16.382 1.00 94.94 95 ASP A N 1
ATOM 803 C CA . ASP A 1 95 ? 1.023 -9.682 -17.420 1.00 94.94 95 ASP A CA 1
ATOM 804 C C . ASP A 1 95 ? 0.877 -8.209 -17.827 1.00 94.94 95 ASP A C 1
ATOM 806 O O . ASP A 1 95 ? 1.038 -7.305 -16.997 1.00 94.94 95 ASP A O 1
ATOM 810 N N . PHE A 1 96 ? 0.623 -7.980 -19.115 1.00 93.38 96 PHE A N 1
ATOM 811 C CA . PHE A 1 96 ? 0.551 -6.636 -19.678 1.00 93.38 96 PHE A CA 1
ATOM 812 C C . PHE A 1 96 ? -0.536 -5.809 -18.986 1.00 93.38 96 PHE A C 1
ATOM 814 O O . PHE A 1 96 ? -0.251 -4.704 -18.518 1.00 93.38 96 PHE A O 1
ATOM 821 N N . ASP A 1 97 ? -1.731 -6.380 -18.810 1.00 94.31 97 ASP A N 1
ATOM 822 C CA . ASP A 1 97 ? -2.845 -5.691 -18.164 1.00 94.31 97 ASP A CA 1
ATOM 823 C C . ASP A 1 97 ? -2.531 -5.443 -16.689 1.00 94.31 97 ASP A C 1
ATOM 825 O O . ASP A 1 97 ? -2.837 -4.378 -16.155 1.00 94.31 97 ASP A O 1
ATOM 829 N N . SER A 1 98 ? -1.877 -6.390 -16.011 1.00 95.00 98 SER A N 1
ATOM 830 C CA . SER A 1 98 ? -1.403 -6.192 -14.634 1.00 95.00 98 SER A CA 1
ATOM 831 C C . SER A 1 98 ? -0.464 -4.988 -14.520 1.00 95.00 98 SER A C 1
ATOM 833 O O . SER A 1 98 ? -0.600 -4.202 -13.580 1.00 95.00 98 SER 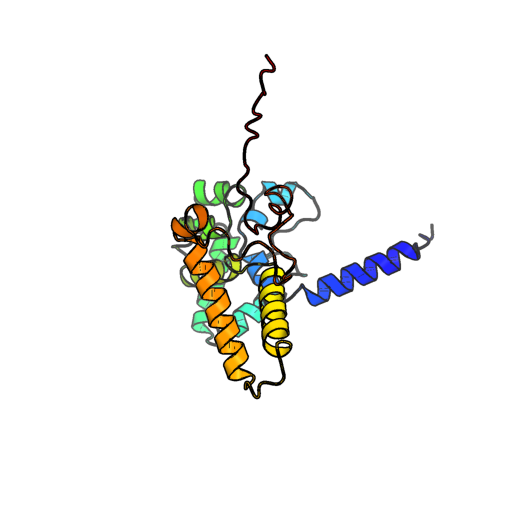A O 1
ATOM 835 N N . ILE A 1 99 ? 0.485 -4.818 -15.448 1.00 94.31 99 ILE A N 1
ATOM 836 C CA . ILE A 1 99 ? 1.455 -3.713 -15.425 1.00 94.31 99 ILE A CA 1
ATOM 837 C C . ILE A 1 99 ? 0.780 -2.378 -15.739 1.00 94.31 99 ILE A C 1
ATOM 839 O O . ILE A 1 99 ? 0.968 -1.427 -14.977 1.00 94.31 99 ILE A O 1
ATOM 843 N N . GLU A 1 100 ? -0.013 -2.315 -16.807 1.00 93.75 100 GLU A N 1
ATOM 844 C CA . GLU A 1 100 ? -0.646 -1.072 -17.261 1.00 93.75 100 GLU A CA 1
ATOM 845 C C . GLU A 1 100 ? -1.635 -0.537 -16.222 1.00 93.75 100 GLU A C 1
ATOM 847 O O . GLU A 1 100 ? -1.630 0.640 -15.851 1.00 93.75 100 GLU A O 1
ATOM 852 N N . ASN A 1 101 ? -2.405 -1.441 -15.620 1.00 95.62 101 ASN A N 1
ATOM 853 C CA . ASN A 1 101 ? -3.388 -1.078 -14.614 1.00 95.62 101 ASN A CA 1
ATOM 854 C C . ASN A 1 101 ? -2.785 -0.553 -13.303 1.00 95.62 101 ASN A C 1
ATOM 856 O O . ASN A 1 101 ? -3.529 -0.022 -12.479 1.00 95.62 101 ASN A O 1
ATOM 860 N N . ARG A 1 102 ? -1.471 -0.697 -13.059 1.00 95.06 102 ARG A N 1
ATOM 861 C CA . ARG A 1 102 ? -0.858 -0.248 -11.795 1.00 95.06 102 ARG A CA 1
ATOM 862 C C . ARG A 1 102 ? -1.051 1.245 -11.554 1.00 95.06 102 ARG A C 1
ATOM 864 O O . ARG A 1 102 ? -1.211 1.636 -10.403 1.00 95.06 102 ARG A O 1
ATOM 871 N N . TYR A 1 103 ? -0.978 2.061 -12.607 1.00 93.81 103 TYR A N 1
ATOM 872 C CA . TYR A 1 103 ? -1.088 3.518 -12.493 1.00 93.81 103 TYR A CA 1
ATOM 873 C C . TYR A 1 103 ? -2.537 4.007 -12.556 1.00 93.81 103 TYR A C 1
ATOM 875 O O . TYR A 1 103 ? -2.912 4.894 -11.790 1.00 93.81 103 TYR A O 1
ATOM 883 N N . ALA A 1 104 ? -3.324 3.432 -13.469 1.00 91.44 104 ALA A N 1
ATOM 884 C CA . ALA A 1 104 ? -4.655 3.923 -13.813 1.00 91.44 104 ALA A CA 1
ATOM 885 C C . ALA A 1 104 ? -5.767 3.425 -12.876 1.00 91.44 104 ALA A C 1
ATOM 887 O O . ALA A 1 104 ? -6.785 4.096 -12.732 1.00 91.44 104 ALA A O 1
ATOM 888 N N . MET A 1 105 ? -5.599 2.259 -12.246 1.00 94.62 105 MET A N 1
ATOM 889 C CA . MET A 1 105 ? -6.645 1.653 -11.423 1.00 94.62 105 MET A CA 1
ATOM 890 C C . MET A 1 105 ? -6.481 1.999 -9.938 1.00 94.62 105 MET A C 1
ATOM 892 O O . MET A 1 105 ? -5.366 2.116 -9.425 1.00 94.62 105 MET A O 1
ATOM 896 N N . ASP A 1 106 ? -7.609 2.078 -9.225 1.00 94.38 106 ASP A N 1
ATOM 897 C CA . ASP A 1 106 ? -7.619 2.071 -7.764 1.00 94.38 106 ASP A CA 1
ATOM 898 C C . ASP A 1 106 ? -6.794 0.877 -7.219 1.00 94.38 106 ASP A C 1
ATOM 900 O O . ASP A 1 106 ? -6.987 -0.266 -7.655 1.00 94.38 106 ASP A O 1
ATOM 904 N N . PRO A 1 107 ? -5.886 1.098 -6.248 1.00 95.56 107 PRO A N 1
ATOM 905 C CA . PRO A 1 107 ? -5.020 0.047 -5.724 1.00 95.56 107 PRO A CA 1
ATOM 906 C C . PRO A 1 107 ? -5.773 -1.178 -5.204 1.00 95.56 107 PRO A C 1
ATOM 908 O O . PRO A 1 107 ? -5.321 -2.307 -5.400 1.00 95.56 107 PRO A O 1
ATOM 911 N N . LYS A 1 108 ? -6.919 -0.990 -4.540 1.00 95.38 108 LYS A N 1
ATOM 912 C CA . LYS A 1 108 ? -7.708 -2.104 -4.008 1.00 95.38 108 LYS A CA 1
ATOM 913 C C . LYS A 1 108 ? -8.328 -2.907 -5.153 1.00 95.38 108 LYS A C 1
ATOM 915 O O . LYS A 1 108 ? -8.229 -4.133 -5.125 1.00 95.38 108 LYS A O 1
ATOM 920 N N . ALA A 1 109 ? -8.906 -2.254 -6.161 1.00 96.31 109 ALA A N 1
ATOM 921 C CA . ALA A 1 109 ? -9.425 -2.924 -7.355 1.00 96.31 109 ALA A CA 1
ATOM 922 C C . ALA A 1 109 ? -8.324 -3.698 -8.106 1.00 96.31 109 ALA A C 1
ATOM 924 O O . ALA A 1 109 ? -8.533 -4.854 -8.483 1.00 96.31 109 ALA A O 1
ATOM 925 N N . TRP A 1 110 ? -7.116 -3.133 -8.205 1.00 97.38 110 TRP A N 1
ATOM 926 C CA . TRP A 1 110 ? -5.963 -3.824 -8.785 1.00 97.38 110 TRP A CA 1
ATOM 927 C C . TRP A 1 110 ? -5.629 -5.120 -8.041 1.00 97.38 110 TRP A C 1
ATOM 929 O O . TRP A 1 110 ? -5.445 -6.165 -8.666 1.00 97.38 110 TRP A O 1
ATOM 939 N N . TRP A 1 111 ? -5.616 -5.088 -6.702 1.00 97.50 111 TRP A N 1
ATOM 940 C CA . TRP A 1 111 ? -5.392 -6.292 -5.897 1.00 97.50 111 TRP A CA 1
ATOM 941 C C . TRP A 1 111 ? -6.501 -7.327 -6.048 1.00 97.50 111 TRP A C 1
ATOM 943 O O . TRP A 1 111 ? -6.204 -8.517 -5.972 1.00 97.50 111 TRP A O 1
ATOM 953 N N . VAL A 1 112 ? -7.754 -6.922 -6.265 1.00 96.81 112 VAL A N 1
ATOM 954 C CA . VAL A 1 112 ? -8.846 -7.867 -6.553 1.00 96.81 112 VAL A CA 1
ATOM 955 C C . VAL A 1 112 ? -8.593 -8.592 -7.875 1.00 96.81 112 VAL A C 1
ATOM 957 O O . VAL A 1 112 ? -8.693 -9.816 -7.911 1.00 96.81 112 VAL A O 1
ATOM 960 N N . LEU A 1 113 ? -8.230 -7.856 -8.928 1.00 96.56 113 LEU A N 1
ATOM 961 C CA . LEU A 1 113 ? -8.098 -8.402 -10.279 1.00 96.56 113 LEU A CA 1
ATOM 962 C C . LEU A 1 113 ? -6.819 -9.233 -10.469 1.00 96.56 113 LEU A C 1
ATOM 964 O O . LEU A 1 113 ? -6.873 -10.344 -10.987 1.00 96.56 113 LEU A O 1
ATOM 968 N N . HIS A 1 114 ? -5.677 -8.722 -10.004 1.00 95.94 114 HIS A N 1
ATOM 969 C CA . HIS A 1 114 ? -4.351 -9.282 -10.311 1.00 95.94 114 HIS A CA 1
ATOM 970 C C . HIS A 1 114 ? -3.700 -10.014 -9.127 1.00 95.94 114 HIS A C 1
ATOM 972 O O . HIS A 1 114 ? -2.694 -10.707 -9.277 1.00 95.94 114 HIS A O 1
ATOM 978 N N . GLY A 1 115 ? -4.266 -9.891 -7.923 1.00 95.69 115 GLY A N 1
ATOM 979 C CA . GLY A 1 115 ? -3.671 -10.408 -6.686 1.00 95.69 115 GLY A CA 1
ATOM 980 C C . GLY A 1 115 ? -3.833 -11.910 -6.436 1.00 95.69 115 GLY A C 1
ATOM 981 O O . GLY A 1 115 ? -3.240 -12.419 -5.485 1.00 95.69 115 GLY A O 1
ATOM 982 N N . ALA A 1 116 ? -4.602 -12.635 -7.255 1.00 95.19 116 ALA A N 1
ATOM 983 C CA . ALA A 1 116 ? -4.973 -14.033 -6.996 1.00 95.19 116 ALA A CA 1
ATOM 984 C C . ALA A 1 116 ? -3.765 -14.987 -6.867 1.00 95.19 116 ALA A C 1
ATOM 986 O O . ALA A 1 116 ? -3.809 -15.958 -6.110 1.00 95.19 116 ALA A O 1
ATOM 987 N N . CYS A 1 117 ? -2.655 -14.686 -7.549 1.00 93.31 117 CYS A N 1
ATOM 988 C CA . CYS A 1 117 ? -1.415 -15.467 -7.487 1.00 93.31 117 CYS A CA 1
ATOM 989 C C . CYS A 1 117 ? -0.610 -15.277 -6.180 1.00 93.31 117 CYS A C 1
ATOM 991 O O . CYS A 1 117 ? 0.386 -15.973 -5.944 1.00 93.31 117 CYS A O 1
ATOM 993 N N . ALA A 1 118 ? -1.043 -14.346 -5.325 1.00 96.94 118 ALA A N 1
ATOM 994 C CA . ALA A 1 118 ? -0.436 -13.982 -4.051 1.00 96.94 118 ALA A CA 1
ATOM 995 C C . ALA A 1 118 ? -1.512 -13.844 -2.951 1.00 96.94 118 ALA A C 1
ATOM 997 O O . ALA A 1 118 ? -1.752 -12.746 -2.450 1.00 96.94 118 ALA A O 1
ATOM 998 N N . PRO A 1 119 ? -2.192 -14.937 -2.564 1.00 96.31 119 PRO A N 1
ATOM 999 C CA . PRO A 1 119 ? -3.407 -14.869 -1.748 1.00 96.31 119 PRO A CA 1
ATOM 1000 C C . PRO A 1 119 ? -3.182 -14.329 -0.325 1.00 96.31 119 PRO A C 1
ATOM 1002 O O . PRO A 1 119 ? -4.057 -13.666 0.241 1.00 96.31 119 PRO A O 1
ATOM 1005 N N . VAL 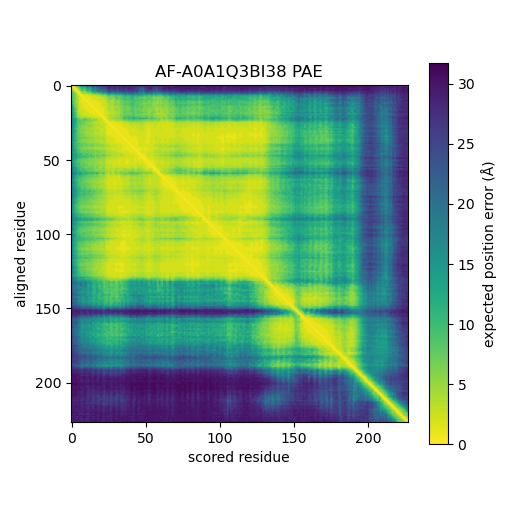A 1 120 ? -2.017 -14.587 0.281 1.00 96.25 120 VAL A N 1
ATOM 1006 C CA . VAL A 1 120 ? -1.714 -14.099 1.638 1.00 96.25 120 VAL A CA 1
ATOM 1007 C C . VAL A 1 120 ? -1.431 -12.599 1.596 1.00 96.25 120 VAL A C 1
ATOM 1009 O O . VAL A 1 120 ? -1.931 -11.845 2.433 1.00 96.25 120 VAL A O 1
ATOM 1012 N N . LEU A 1 121 ? -0.674 -12.161 0.592 1.00 96.38 121 LEU A N 1
ATOM 1013 C CA . LEU A 1 121 ? -0.369 -10.759 0.346 1.00 96.38 121 LEU A CA 1
ATOM 1014 C C . LEU A 1 121 ? -1.617 -9.962 -0.057 1.00 96.38 121 LEU A C 1
ATOM 1016 O O . LEU A 1 121 ? -1.858 -8.884 0.480 1.00 96.38 121 LEU A O 1
ATOM 1020 N N . GLN A 1 122 ? -2.448 -10.518 -0.939 1.00 96.88 122 GLN A N 1
ATOM 1021 C CA . GLN A 1 122 ? -3.715 -9.932 -1.369 1.00 96.88 122 GLN A CA 1
ATOM 1022 C C . GLN A 1 122 ? -4.635 -9.693 -0.168 1.00 96.88 122 GLN A C 1
ATOM 1024 O O . GLN A 1 122 ? -5.207 -8.614 -0.031 1.00 96.88 122 GLN A O 1
ATOM 1029 N N . THR A 1 123 ? -4.722 -10.657 0.755 1.00 95.56 123 THR A N 1
ATOM 1030 C CA . THR A 1 123 ? -5.545 -10.523 1.967 1.00 95.56 123 THR A CA 1
ATOM 1031 C C . THR A 1 123 ? -5.139 -9.310 2.803 1.00 95.56 123 THR A C 1
ATOM 1033 O O . THR A 1 123 ? -6.003 -8.565 3.271 1.00 95.56 123 THR A O 1
ATOM 1036 N N . ILE A 1 124 ? -3.836 -9.087 3.005 1.00 95.00 124 ILE A N 1
ATOM 1037 C CA . ILE A 1 124 ? -3.377 -7.922 3.772 1.00 95.00 124 ILE A CA 1
ATOM 1038 C C . ILE A 1 124 ? -3.510 -6.625 2.970 1.00 95.00 124 ILE A C 1
ATOM 1040 O O . ILE A 1 124 ? -3.907 -5.616 3.545 1.00 95.00 124 ILE A O 1
ATOM 1044 N N . ALA A 1 125 ? -3.260 -6.651 1.660 1.00 96.19 125 ALA A N 1
ATOM 1045 C CA . ALA A 1 125 ? -3.394 -5.483 0.799 1.00 96.19 125 ALA A CA 1
ATOM 1046 C C . ALA A 1 125 ? -4.836 -4.970 0.768 1.00 96.19 125 ALA A C 1
ATOM 1048 O O . ALA A 1 125 ? -5.067 -3.793 1.025 1.00 96.19 125 ALA A O 1
ATOM 1049 N N . LEU A 1 126 ? -5.815 -5.858 0.573 1.00 95.50 126 LEU A N 1
ATOM 1050 C CA . LEU A 1 126 ? -7.233 -5.495 0.577 1.00 95.50 126 LEU A CA 1
ATOM 1051 C C . LEU A 1 126 ? -7.684 -4.935 1.928 1.00 95.50 126 LEU A C 1
ATOM 1053 O O . LEU A 1 126 ? -8.464 -3.990 1.962 1.00 95.50 126 LEU A O 1
ATOM 1057 N N . ARG A 1 127 ? -7.189 -5.484 3.045 1.00 91.88 127 ARG A N 1
ATOM 1058 C CA . ARG A 1 127 ? -7.512 -4.964 4.382 1.00 91.88 127 ARG A CA 1
ATOM 1059 C C . ARG A 1 127 ? -6.943 -3.572 4.602 1.00 91.88 127 ARG A C 1
ATOM 1061 O O . ARG A 1 127 ? -7.659 -2.727 5.119 1.00 91.88 127 ARG A O 1
ATOM 1068 N N . LEU A 1 128 ? -5.681 -3.354 4.231 1.00 91.44 128 LEU A N 1
ATOM 1069 C CA . LEU A 1 128 ? -4.972 -2.097 4.469 1.00 91.44 128 LEU A CA 1
ATOM 1070 C C . LEU A 1 128 ? -5.446 -0.981 3.545 1.00 91.44 128 LEU A C 1
ATOM 1072 O O . LEU A 1 128 ? -5.722 0.113 4.018 1.00 91.44 128 LEU A O 1
ATOM 1076 N N . LEU A 1 129 ? -5.584 -1.264 2.251 1.00 91.31 129 LEU A N 1
ATOM 1077 C CA . LEU A 1 129 ? -5.997 -0.277 1.251 1.00 91.31 129 LEU A CA 1
ATOM 1078 C C . LEU A 1 129 ? -7.487 0.073 1.353 1.00 91.31 129 LEU A C 1
ATOM 1080 O O . LEU A 1 129 ? -7.902 1.109 0.855 1.00 91.31 129 LEU A O 1
ATOM 1084 N N . ALA A 1 130 ? -8.293 -0.762 2.017 1.00 86.62 130 ALA A N 1
ATOM 1085 C CA . ALA A 1 130 ? -9.681 -0.437 2.337 1.00 86.62 130 ALA A CA 1
ATOM 1086 C C . ALA A 1 130 ? -9.842 0.360 3.645 1.00 86.62 130 ALA A C 1
ATOM 1088 O O . ALA A 1 130 ? -10.972 0.698 3.997 1.00 86.62 130 ALA A O 1
ATOM 1089 N N . GLN A 1 131 ? -8.766 0.617 4.403 1.00 81.75 131 GLN A N 1
ATOM 1090 C CA . GLN A 1 131 ? -8.866 1.468 5.588 1.00 81.75 131 GLN A CA 1
ATOM 1091 C C . GLN A 1 131 ? -8.990 2.936 5.160 1.00 81.75 131 GLN A C 1
ATOM 1093 O O . GLN A 1 131 ? -8.151 3.409 4.393 1.00 81.75 131 GLN A O 1
ATOM 1098 N N . PRO A 1 132 ? -9.974 3.685 5.683 1.00 69.81 132 PRO A N 1
ATOM 1099 C CA . PRO A 1 132 ? -10.008 5.124 5.485 1.00 69.81 132 PRO A CA 1
ATOM 1100 C C . PRO A 1 132 ? -8.771 5.756 6.136 1.00 69.81 132 PRO A C 1
ATOM 1102 O O . PRO A 1 132 ? -8.453 5.483 7.293 1.00 69.81 132 PRO A O 1
ATOM 1105 N N . SER A 1 133 ? -8.074 6.613 5.393 1.00 65.12 133 SER A N 1
ATOM 1106 C CA . SER A 1 133 ? -6.855 7.303 5.837 1.00 65.12 133 SER A CA 1
ATOM 1107 C C . SER A 1 133 ? -7.129 8.590 6.627 1.00 65.12 133 SER A C 1
ATOM 1109 O O . SER A 1 133 ? -6.196 9.235 7.101 1.00 65.12 133 SER A O 1
ATOM 1111 N N . SER A 1 134 ? -8.400 8.973 6.785 1.00 67.06 134 SER A N 1
ATOM 1112 C CA . SER A 1 134 ? -8.809 10.201 7.468 1.00 67.06 134 SER A CA 1
ATOM 1113 C C . SER A 1 134 ? -9.218 9.943 8.920 1.00 67.06 134 SER A C 1
ATOM 1115 O O . SER A 1 134 ? -10.017 9.047 9.206 1.00 67.06 134 SER A O 1
ATOM 1117 N N . SER A 1 135 ? -8.742 10.795 9.835 1.00 67.06 135 SER A N 1
ATOM 1118 C CA . SER A 1 135 ? -9.217 10.836 11.223 1.00 67.06 135 SER A CA 1
ATOM 1119 C C . SER A 1 135 ? -10.662 11.308 11.337 1.00 67.06 135 SER A C 1
ATOM 1121 O O . SER A 1 135 ? -11.285 11.033 12.355 1.00 67.06 135 SER A O 1
ATOM 1123 N N . SER A 1 136 ? -11.231 11.939 10.306 1.00 69.94 136 SER A N 1
ATOM 1124 C CA . SER A 1 136 ? -12.588 12.504 10.338 1.00 69.94 136 SER A CA 1
ATOM 1125 C C . SER A 1 136 ? -13.667 11.487 10.733 1.00 69.94 136 SER A C 1
ATOM 1127 O O . SER A 1 136 ? -14.617 11.823 11.434 1.00 69.94 136 SER A O 1
ATOM 1129 N N . CYS A 1 137 ? -13.537 10.218 10.336 1.00 66.44 137 CYS A N 1
ATOM 1130 C CA . CYS A 1 137 ? -14.453 9.158 10.766 1.00 66.44 137 CYS A CA 1
ATOM 1131 C C . CYS A 1 137 ? -14.357 8.899 12.276 1.00 66.44 137 CYS A C 1
ATOM 1133 O O . CYS A 1 137 ? -15.377 8.740 12.945 1.00 66.44 137 CYS A O 1
ATOM 1135 N N . ALA A 1 138 ? -13.136 8.890 12.815 1.00 70.81 138 ALA A N 1
ATOM 1136 C CA . ALA A 1 138 ? -12.906 8.751 14.246 1.00 70.81 138 ALA A CA 1
ATOM 1137 C C . ALA A 1 138 ? -13.336 10.013 15.007 1.00 70.81 138 ALA A C 1
ATOM 1139 O O . ALA A 1 138 ? -13.956 9.895 16.055 1.00 70.81 138 ALA A O 1
ATOM 1140 N N . GLU A 1 139 ? -13.069 11.205 14.474 1.00 72.88 139 GLU A N 1
ATOM 1141 C CA . GLU A 1 139 ? -13.483 12.491 15.044 1.00 72.88 139 GLU A CA 1
ATOM 1142 C C . GLU A 1 139 ? -15.002 12.585 15.159 1.00 72.88 139 GLU A C 1
ATOM 1144 O O . GLU A 1 139 ? -15.495 12.945 16.221 1.00 72.88 139 GLU A O 1
ATOM 1149 N N . ARG A 1 140 ? -15.757 12.159 14.136 1.00 74.31 140 ARG A N 1
ATOM 1150 C CA . ARG A 1 140 ? -17.225 12.076 14.224 1.00 74.31 140 ARG A CA 1
ATOM 1151 C C . ARG A 1 140 ? -17.677 11.146 15.352 1.00 74.31 140 ARG A C 1
ATOM 1153 O O . ARG A 1 140 ? -18.526 11.539 16.142 1.00 74.31 140 ARG A O 1
ATOM 1160 N N . ASN A 1 141 ? -17.076 9.959 15.477 1.00 79.31 141 ASN A N 1
ATOM 1161 C CA . ASN A 1 141 ? -17.387 9.042 16.581 1.00 79.31 141 ASN A CA 1
ATOM 1162 C C . ASN A 1 141 ? -17.050 9.660 17.952 1.00 79.31 141 ASN A C 1
ATOM 1164 O O . ASN A 1 141 ? -17.803 9.476 18.907 1.00 79.31 141 ASN A O 1
ATOM 1168 N N . TRP A 1 142 ? -15.943 10.404 18.057 1.00 78.81 142 TRP A N 1
ATOM 1169 C CA . TRP A 1 142 ? -15.553 11.115 19.278 1.00 78.81 142 TRP A CA 1
ATOM 1170 C C . TRP A 1 142 ? -16.492 12.277 19.610 1.00 78.81 142 TRP A C 1
ATOM 1172 O O . TRP A 1 142 ? -16.804 12.475 20.784 1.00 78.81 142 TRP A O 1
ATOM 1182 N N . SER A 1 143 ? -16.986 13.005 18.608 1.00 78.69 143 SER A N 1
ATOM 1183 C CA . SER A 1 143 ? -18.015 14.029 18.797 1.00 78.69 143 SER A CA 1
ATOM 1184 C C . SER A 1 143 ? -19.310 13.416 19.324 1.00 78.69 143 SER A C 1
ATOM 1186 O O . SER A 1 143 ? -19.811 13.881 20.344 1.00 78.69 143 SER A O 1
ATOM 1188 N N . THR A 1 144 ? -19.783 12.309 18.738 1.00 78.50 144 THR A N 1
ATOM 1189 C CA . THR A 1 144 ? -20.965 11.586 19.238 1.00 78.50 144 THR A CA 1
ATOM 1190 C C . THR A 1 144 ? -20.746 11.060 20.657 1.00 78.50 144 THR A C 1
ATOM 1192 O O . THR A 1 144 ? -21.627 11.181 21.504 1.00 78.50 144 THR A O 1
ATOM 1195 N N . TYR A 1 145 ? -19.561 10.518 20.957 1.00 80.94 145 TYR A N 1
ATOM 1196 C CA . TYR A 1 145 ? -19.208 10.092 22.314 1.00 80.94 145 TYR A CA 1
ATOM 1197 C C . TYR A 1 145 ? -19.291 11.263 23.307 1.00 80.94 145 TYR A C 1
ATOM 1199 O O . TYR A 1 145 ? -19.907 11.143 24.366 1.00 80.94 145 TYR A O 1
ATOM 1207 N N . SER A 1 146 ? -18.702 12.409 22.951 1.00 78.88 146 SER A N 1
ATOM 1208 C CA . SER A 1 146 ? -18.735 13.637 23.752 1.00 78.88 146 SER A CA 1
ATOM 1209 C C . SER A 1 146 ? -20.165 14.145 23.954 1.00 78.88 146 SER A C 1
ATOM 1211 O O . SER A 1 146 ? -20.532 14.516 25.066 1.00 78.88 146 SER A O 1
ATOM 1213 N N . PHE A 1 147 ? -20.998 14.090 22.911 1.00 76.69 147 PHE A N 1
ATOM 1214 C CA . PHE A 1 147 ? -22.409 14.468 22.952 1.00 76.69 147 PHE A CA 1
ATOM 1215 C C . PHE A 1 147 ? -23.231 13.570 23.889 1.00 76.69 147 PHE A C 1
ATOM 1217 O O . PHE A 1 147 ? -23.934 14.064 24.768 1.00 76.69 147 PHE A O 1
ATOM 1224 N N . VAL A 1 148 ? -23.094 12.245 23.781 1.00 75.06 148 VAL A N 1
ATOM 1225 C CA . VAL A 1 148 ? -23.780 11.293 24.676 1.00 75.06 148 VAL A CA 1
ATOM 1226 C C . VAL A 1 148 ? -23.346 11.495 26.129 1.00 75.06 148 VAL A C 1
ATOM 1228 O O . VAL A 1 148 ? -24.162 11.387 27.043 1.00 75.06 148 VAL A O 1
ATOM 1231 N N . HIS A 1 149 ? -22.073 11.823 26.349 1.00 70.62 149 HIS A N 1
ATOM 1232 C CA . HIS A 1 149 ? -21.543 12.108 27.678 1.00 70.62 149 HIS A CA 1
ATOM 1233 C C . HIS A 1 149 ? -21.977 13.489 28.219 1.00 70.62 149 HIS A C 1
ATOM 1235 O O . HIS A 1 149 ? -22.106 13.656 29.433 1.00 70.62 149 HIS A O 1
ATOM 1241 N N . SER A 1 150 ? -22.200 14.488 27.357 1.00 68.44 150 SER A N 1
ATOM 1242 C CA . SER A 1 150 ? -22.604 15.848 27.749 1.00 68.44 150 SER A CA 1
ATOM 1243 C C . SER A 1 150 ? -24.116 15.998 27.957 1.00 68.44 150 SER A C 1
ATOM 1245 O O . SER A 1 150 ? -24.541 16.832 28.763 1.00 68.44 150 SER A O 1
ATOM 1247 N N . MET A 1 151 ? -24.937 15.158 27.314 1.00 61.81 151 MET A N 1
ATOM 1248 C CA . MET A 1 151 ? -26.388 15.102 27.504 1.00 61.81 151 MET A CA 1
ATOM 1249 C C . MET A 1 151 ? -26.766 14.525 28.882 1.00 61.81 151 MET A C 1
ATOM 1251 O O . MET A 1 151 ? -27.154 13.369 29.011 1.00 61.81 151 MET A O 1
ATOM 1255 N N . LYS A 1 152 ? -26.687 15.399 29.901 1.00 53.31 152 LYS A N 1
ATOM 1256 C CA . LYS A 1 152 ? -27.153 15.277 31.301 1.00 53.31 152 LYS A CA 1
ATOM 1257 C C . LYS A 1 152 ? -26.640 14.063 32.076 1.00 53.31 152 LYS A C 1
ATOM 1259 O O . LYS A 1 152 ? -27.027 12.956 31.754 1.00 53.31 152 LYS A O 1
ATOM 1264 N N . GLN A 1 153 ? -25.907 14.319 33.174 1.00 51.72 153 GLN A N 1
ATOM 1265 C CA . GLN A 1 153 ? -25.776 13.572 34.457 1.00 51.72 153 GLN A CA 1
ATOM 1266 C C . GLN A 1 153 ? -26.333 12.127 34.565 1.00 51.72 153 GLN A C 1
ATOM 1268 O O . GLN A 1 153 ? -26.872 11.725 35.596 1.00 51.72 153 GLN A O 1
ATOM 1273 N N . ASN A 1 154 ? -26.198 11.307 33.538 1.00 57.78 154 ASN A N 1
ATOM 1274 C CA . ASN A 1 154 ? -26.661 9.939 33.524 1.00 57.78 154 ASN A CA 1
ATOM 1275 C C . ASN A 1 154 ? -25.457 9.087 33.898 1.00 57.78 154 ASN A C 1
ATOM 1277 O O . ASN A 1 154 ? -24.368 9.255 33.352 1.00 57.78 154 ASN A O 1
ATOM 1281 N N . LYS A 1 155 ? -25.640 8.172 34.854 1.00 67.25 155 LYS A N 1
ATOM 1282 C CA . LYS A 1 155 ? -24.640 7.167 35.247 1.00 67.25 155 LYS A CA 1
ATOM 1283 C C . LYS A 1 155 ? -24.474 6.120 34.135 1.00 67.25 155 LYS A C 1
ATOM 1285 O O . LYS A 1 155 ? -24.641 4.926 34.367 1.00 67.25 155 LYS A O 1
ATOM 1290 N N . VAL A 1 156 ? -24.227 6.568 32.910 1.00 71.00 156 VAL A N 1
ATOM 1291 C CA . VAL A 1 156 ? -23.981 5.706 31.762 1.00 71.00 156 VAL A CA 1
ATOM 1292 C C . VAL A 1 156 ? -22.551 5.214 31.895 1.00 71.00 156 VAL A C 1
ATOM 1294 O O . VAL A 1 156 ? -21.618 6.000 32.050 1.00 71.00 156 VAL A O 1
ATOM 1297 N N . THR A 1 157 ? -22.373 3.898 31.903 1.00 82.38 157 THR A N 1
ATOM 1298 C CA . THR A 1 157 ? -21.024 3.333 31.950 1.00 82.38 157 THR A CA 1
ATOM 1299 C C . THR A 1 157 ? -20.303 3.626 30.629 1.00 82.38 157 THR A C 1
ATOM 1301 O O . THR A 1 157 ? -20.966 3.655 29.590 1.00 82.38 157 THR A O 1
ATOM 1304 N N . PRO A 1 158 ? -18.966 3.784 30.618 1.00 83.25 158 PRO A N 1
ATOM 1305 C CA . PRO A 1 158 ? -18.207 3.967 29.377 1.00 83.25 158 PRO A CA 1
ATOM 1306 C C . PRO A 1 158 ? -18.529 2.903 28.320 1.00 83.25 158 PRO A C 1
ATOM 1308 O O . PRO A 1 158 ? -18.683 3.220 27.147 1.00 83.25 158 PRO A O 1
ATOM 1311 N N . LYS A 1 159 ? -18.750 1.656 28.759 1.00 84.75 159 LYS A N 1
ATOM 1312 C CA . LYS A 1 159 ? -19.159 0.539 27.900 1.00 84.75 159 LYS A CA 1
ATOM 1313 C C . LYS A 1 159 ? -20.479 0.811 27.175 1.00 84.75 159 LYS A C 1
ATOM 1315 O O . LYS A 1 159 ? -20.569 0.623 25.971 1.00 84.75 159 LYS A O 1
ATOM 1320 N N . SER A 1 160 ? -21.484 1.304 27.893 1.00 84.19 160 SER A N 1
ATOM 1321 C CA . SER A 1 160 ? -22.776 1.649 27.298 1.00 84.19 160 SER A CA 1
ATOM 1322 C C . SER A 1 160 ? -22.671 2.831 26.327 1.00 84.19 160 SER A C 1
ATOM 1324 O O . SER A 1 160 ? -23.393 2.856 25.337 1.00 84.19 160 SER A O 1
ATOM 1326 N N . VAL A 1 161 ? -21.766 3.789 26.569 1.00 84.69 161 VAL A N 1
ATOM 1327 C CA . VAL A 1 161 ? -21.505 4.884 25.616 1.00 84.69 161 VAL A CA 1
ATOM 1328 C C . VAL A 1 161 ? -20.833 4.352 24.348 1.00 84.69 161 VAL A C 1
ATOM 1330 O O . VAL A 1 161 ? -21.260 4.702 23.252 1.00 84.69 161 VAL A O 1
ATOM 1333 N N . GLU A 1 162 ? -19.835 3.471 24.473 1.00 84.62 162 GLU A N 1
ATOM 1334 C CA . GLU A 1 162 ? -19.221 2.787 23.324 1.00 84.62 162 GLU A CA 1
ATOM 1335 C C . GLU A 1 162 ? -20.264 2.035 22.489 1.00 84.62 162 GLU A C 1
ATOM 1337 O O . GLU A 1 162 ? -20.274 2.161 21.264 1.00 84.62 162 GLU A O 1
ATOM 1342 N N . ASP A 1 163 ? -21.161 1.291 23.142 1.00 87.69 163 ASP A N 1
ATOM 1343 C CA . ASP A 1 163 ? -22.213 0.528 22.468 1.00 87.69 163 ASP A CA 1
ATOM 1344 C C . ASP A 1 163 ? -23.207 1.459 21.747 1.00 87.69 163 ASP A C 1
ATOM 1346 O O . ASP A 1 163 ? -23.596 1.186 20.611 1.00 87.69 163 ASP A O 1
ATOM 1350 N N . LEU A 1 164 ? -23.575 2.595 22.354 1.00 86.81 164 LEU A N 1
ATOM 1351 C CA . LEU A 1 164 ? -24.439 3.604 21.726 1.00 86.81 164 LEU A CA 1
ATOM 1352 C C . LEU A 1 164 ? -23.779 4.254 20.507 1.00 86.81 164 LEU A C 1
ATOM 1354 O O . LEU A 1 164 ? -24.419 4.372 19.463 1.00 86.81 164 LEU A O 1
ATOM 1358 N N . VAL A 1 165 ? -22.503 4.636 20.614 1.00 84.88 165 VAL A N 1
ATOM 1359 C CA . VAL A 1 165 ? -21.733 5.177 19.484 1.00 84.88 165 VAL A CA 1
ATOM 1360 C C . VAL A 1 165 ? -21.632 4.132 18.373 1.00 84.88 165 VAL A C 1
ATOM 1362 O O . VAL A 1 165 ? -21.867 4.448 17.210 1.00 84.88 165 VAL A O 1
ATOM 1365 N N . TYR A 1 166 ? -21.365 2.869 18.714 1.00 85.50 166 TYR A N 1
ATOM 1366 C CA . TYR A 1 166 ? -21.317 1.774 17.747 1.00 85.50 166 TYR A CA 1
ATOM 1367 C C . TYR A 1 166 ? -22.655 1.586 17.021 1.00 85.50 166 TYR A C 1
ATOM 1369 O O . TYR A 1 166 ? -22.680 1.494 15.791 1.00 85.50 166 TYR A O 1
ATOM 1377 N N . ILE A 1 167 ? -23.772 1.547 17.753 1.00 88.38 167 ILE A N 1
ATOM 1378 C CA . ILE A 1 167 ? -25.110 1.422 17.162 1.00 88.38 167 ILE A CA 1
ATOM 1379 C C . ILE A 1 167 ? -25.400 2.625 16.259 1.00 88.38 167 ILE A C 1
ATOM 1381 O O . ILE A 1 167 ? -25.804 2.429 15.114 1.00 88.38 167 ILE A O 1
ATOM 1385 N N . HIS A 1 168 ? -25.142 3.848 16.728 1.00 85.00 168 HIS A N 1
ATOM 1386 C CA . HIS A 1 168 ? -25.367 5.074 15.964 1.00 85.00 168 HIS A CA 1
ATOM 1387 C C . HIS A 1 168 ? -24.583 5.081 14.643 1.00 85.00 168 HIS A C 1
ATOM 1389 O O . HIS A 1 168 ? -25.168 5.268 13.573 1.00 85.00 168 HIS A O 1
ATOM 1395 N N . SER A 1 169 ? -23.279 4.798 14.688 1.00 84.19 169 SER A N 1
ATOM 1396 C CA . SER A 1 169 ? -22.428 4.790 13.494 1.00 84.19 169 SER A CA 1
ATOM 1397 C C . SER A 1 169 ? -22.827 3.692 12.503 1.00 84.19 169 SER A C 1
ATOM 1399 O O . SER A 1 169 ? -22.835 3.927 11.294 1.00 84.19 169 SER A O 1
ATOM 1401 N N . ASN A 1 170 ? -23.222 2.508 12.982 1.00 86.69 170 ASN A N 1
ATOM 1402 C CA . ASN A 1 170 ? -23.700 1.443 12.098 1.00 86.69 170 ASN A CA 1
ATOM 1403 C C . ASN A 1 170 ? -25.068 1.752 11.488 1.00 86.69 170 ASN A C 1
ATOM 1405 O O . ASN A 1 170 ? -25.251 1.532 10.292 1.00 86.69 170 ASN A O 1
ATOM 1409 N N . LEU A 1 171 ? -26.015 2.291 12.263 1.00 85.75 171 LEU A N 1
ATOM 1410 C CA . LEU A 1 171 ? -27.317 2.719 11.743 1.00 85.75 171 LEU A CA 1
ATOM 1411 C C . LEU A 1 171 ? -27.153 3.783 10.661 1.00 85.75 171 LEU A C 1
ATOM 1413 O O . LEU A 1 171 ? -27.785 3.693 9.610 1.00 85.75 171 LEU A O 1
ATOM 1417 N N . ARG A 1 172 ? -26.241 4.736 10.868 1.00 82.12 172 ARG A N 1
ATOM 1418 C CA . ARG A 1 172 ? -25.875 5.740 9.869 1.00 82.12 172 ARG A CA 1
ATOM 1419 C C . ARG A 1 172 ? -25.394 5.093 8.568 1.00 82.12 172 ARG A C 1
ATOM 1421 O O . ARG A 1 172 ? -25.959 5.364 7.509 1.00 82.12 172 ARG A O 1
ATOM 1428 N N . LEU A 1 173 ? -24.419 4.184 8.641 1.00 82.12 173 LEU A N 1
ATOM 1429 C CA . LEU A 1 173 ? -23.885 3.474 7.469 1.00 82.12 173 LEU A CA 1
ATOM 1430 C C . LEU A 1 173 ? -24.930 2.607 6.755 1.00 82.12 173 LEU A C 1
ATOM 1432 O O . LEU A 1 173 ? -24.929 2.533 5.528 1.00 82.12 173 LEU A O 1
ATOM 1436 N N . LEU A 1 174 ? -25.801 1.935 7.508 1.00 85.06 174 LEU A N 1
ATOM 1437 C CA . LEU A 1 174 ? -26.862 1.098 6.949 1.00 85.06 174 LEU A CA 1
ATOM 1438 C C . LEU A 1 174 ? -27.952 1.944 6.290 1.00 85.06 174 LEU A C 1
ATOM 1440 O O . LEU A 1 174 ? -28.393 1.603 5.196 1.00 85.06 174 LEU A O 1
ATOM 1444 N N . SER A 1 175 ? -28.337 3.065 6.906 1.00 83.81 175 SER A N 1
ATOM 1445 C CA . SER A 1 175 ? -29.369 3.952 6.363 1.00 83.81 175 SER A CA 1
ATOM 1446 C C . SER A 1 175 ? -28.975 4.500 4.993 1.00 83.81 175 SER A C 1
ATOM 1448 O O . SER A 1 175 ? -29.770 4.406 4.068 1.00 83.81 175 SER A O 1
ATOM 1450 N N . ARG A 1 176 ? -27.716 4.922 4.809 1.00 82.50 176 ARG A N 1
ATOM 1451 C CA . ARG A 1 176 ? -27.179 5.422 3.528 1.00 82.50 176 ARG A CA 1
ATOM 1452 C C . ARG A 1 176 ? -27.254 4.423 2.370 1.00 82.50 176 ARG A C 1
ATOM 1454 O O . ARG A 1 176 ? -27.204 4.828 1.216 1.00 82.50 176 ARG A O 1
ATOM 1461 N N . LYS A 1 177 ? -27.366 3.124 2.659 1.00 81.31 177 LYS A N 1
ATOM 1462 C CA . LYS A 1 177 ? -27.537 2.072 1.640 1.00 81.31 177 LYS A CA 1
ATOM 1463 C C . LYS A 1 177 ? -28.996 1.866 1.231 1.00 81.31 177 LYS A C 1
ATOM 1465 O O . LYS A 1 177 ? -29.272 1.089 0.322 1.00 81.31 177 LYS A O 1
ATOM 1470 N N . SER A 1 178 ? -29.921 2.518 1.924 1.00 81.62 178 SER A N 1
ATOM 1471 C CA . SER A 1 178 ? -31.358 2.369 1.754 1.00 81.62 178 SER A CA 1
ATOM 1472 C C . SER A 1 178 ? -31.904 3.512 0.894 1.00 81.62 178 SER A C 1
ATOM 1474 O O . SER A 1 178 ? -31.575 4.667 1.161 1.00 81.62 178 SER A O 1
ATOM 1476 N N . PRO A 1 179 ? -32.789 3.262 -0.087 1.00 78.06 179 PRO A N 1
ATOM 1477 C CA . PRO A 1 179 ? -33.387 4.332 -0.898 1.00 78.06 179 PRO A CA 1
ATOM 1478 C C . PRO A 1 179 ? -34.190 5.350 -0.063 1.00 78.06 179 PRO A C 1
ATOM 1480 O O . PRO A 1 179 ? -34.286 6.524 -0.419 1.00 78.06 179 PRO A O 1
ATOM 1483 N N . GLN A 1 180 ? -34.691 4.933 1.104 1.00 78.06 180 GLN A N 1
ATOM 1484 C CA . GLN A 1 180 ? -35.363 5.785 2.091 1.00 78.06 180 GLN A CA 1
ATOM 1485 C C . GLN A 1 180 ? -34.460 6.901 2.634 1.00 78.06 180 GLN A C 1
ATOM 1487 O O . GLN A 1 180 ? -34.965 7.904 3.123 1.00 78.06 180 GLN A O 1
ATOM 1492 N N . TYR A 1 181 ? -33.138 6.774 2.535 1.00 79.44 181 TYR A N 1
ATOM 1493 C CA . TYR A 1 181 ? -32.218 7.829 2.950 1.00 79.44 181 TYR A CA 1
ATOM 1494 C C . TYR A 1 181 ? -32.249 9.056 2.036 1.00 79.44 181 TYR A C 1
ATOM 1496 O O . TYR A 1 181 ? -32.016 10.168 2.500 1.00 79.44 181 TYR A O 1
ATOM 1504 N N . ALA A 1 182 ? -32.556 8.867 0.751 1.00 74.44 182 ALA A N 1
ATOM 1505 C CA . ALA A 1 182 ? -32.686 9.966 -0.200 1.00 74.44 182 ALA A CA 1
ATOM 1506 C C . ALA A 1 182 ? -34.127 10.500 -0.278 1.00 74.44 182 ALA A C 1
ATOM 1508 O O . ALA A 1 182 ? -34.329 11.686 -0.526 1.00 74.44 182 ALA A O 1
ATOM 1509 N N . GLN A 1 183 ? -35.126 9.632 -0.076 1.00 74.94 183 GLN A N 1
ATOM 1510 C CA . GLN A 1 183 ? -36.527 9.922 -0.425 1.00 74.94 183 GLN A CA 1
ATOM 1511 C C . GLN A 1 183 ? -37.527 9.771 0.735 1.00 74.94 183 GLN A C 1
ATOM 1513 O O . GLN A 1 183 ? -38.699 10.092 0.570 1.00 74.94 183 GLN A O 1
ATOM 1518 N N . GLY A 1 184 ? -37.101 9.253 1.888 1.00 74.50 184 GLY A N 1
ATOM 1519 C CA . GLY A 1 184 ? -37.972 8.995 3.037 1.00 74.50 184 GLY A CA 1
ATOM 1520 C C . GLY A 1 184 ? -38.099 10.175 4.001 1.00 74.50 184 GLY A C 1
ATOM 1521 O O . GLY A 1 184 ? -37.447 11.206 3.857 1.00 74.50 184 GLY A O 1
ATOM 1522 N N . GLU A 1 185 ? -38.918 9.992 5.037 1.00 71.19 185 GLU A N 1
ATOM 1523 C CA . GLU A 1 185 ? -39.134 10.985 6.103 1.00 71.19 185 GLU A CA 1
ATOM 1524 C C . GLU A 1 185 ? -37.849 11.299 6.885 1.00 71.19 185 GLU A C 1
ATOM 1526 O O . GLU A 1 185 ? -37.625 12.434 7.290 1.00 71.19 185 GLU A O 1
ATOM 1531 N N . THR A 1 186 ? -36.957 10.316 7.034 1.00 68.25 186 THR A N 1
ATOM 1532 C CA . THR A 1 186 ? -35.639 10.470 7.669 1.00 68.25 186 THR A CA 1
ATOM 1533 C C . THR A 1 186 ? -34.539 10.750 6.643 1.00 68.25 186 THR A C 1
ATOM 1535 O O . THR A 1 186 ? -33.425 10.236 6.777 1.00 68.25 186 THR A O 1
ATOM 1538 N N . LYS A 1 187 ? -34.838 11.473 5.557 1.00 77.12 187 LYS A N 1
ATOM 1539 C CA . LYS A 1 187 ? -33.834 11.745 4.521 1.00 77.12 187 LYS A CA 1
ATOM 1540 C C . LYS A 1 187 ? -32.629 12.471 5.114 1.00 77.12 187 LYS A C 1
ATOM 1542 O O . LYS A 1 187 ? -32.804 13.426 5.864 1.00 77.12 187 LYS A O 1
ATOM 1547 N N . MET A 1 188 ? -31.422 12.016 4.776 1.00 77.19 188 MET A N 1
ATOM 1548 C CA . MET A 1 188 ? -30.165 12.677 5.156 1.00 77.19 188 MET A CA 1
ATOM 1549 C C . MET A 1 188 ? -30.075 13.077 6.641 1.00 77.19 188 MET A C 1
ATOM 1551 O O . MET A 1 188 ? -29.439 14.068 6.977 1.00 77.19 188 MET A O 1
ATOM 1555 N N . TRP A 1 189 ? -30.703 12.306 7.537 1.00 79.19 189 TRP A N 1
ATOM 1556 C CA . TRP A 1 189 ? -30.850 12.653 8.959 1.00 79.19 189 TRP A CA 1
ATOM 1557 C C . TRP A 1 189 ? -29.514 12.834 9.704 1.00 79.19 189 TRP A C 1
ATOM 1559 O O . TRP A 1 189 ? -29.474 13.368 10.805 1.00 79.19 189 TRP A O 1
ATOM 1569 N N . ASP A 1 190 ? -28.418 12.365 9.114 1.00 73.56 190 ASP A N 1
ATOM 1570 C CA . ASP A 1 190 ? -27.054 12.434 9.624 1.00 73.56 190 ASP A CA 1
ATOM 1571 C C . ASP A 1 190 ? -26.206 13.556 8.977 1.00 73.56 190 ASP A C 1
ATOM 1573 O O . ASP A 1 190 ? -25.012 13.675 9.286 1.00 73.56 190 ASP A O 1
ATOM 1577 N N . ILE A 1 191 ? -26.774 14.333 8.046 1.00 65.12 191 ILE A N 1
ATOM 1578 C CA . ILE A 1 191 ? -26.156 15.499 7.398 1.00 65.12 191 ILE A CA 1
ATOM 1579 C C . ILE A 1 191 ? -26.658 16.754 8.126 1.00 65.12 191 ILE A C 1
ATOM 1581 O O . ILE A 1 191 ? -27.815 17.128 7.994 1.00 65.12 191 ILE A O 1
ATOM 1585 N N . GLY A 1 192 ? -25.792 17.376 8.932 1.00 57.38 192 GLY A N 1
ATOM 1586 C CA . GLY A 1 192 ? -26.139 18.552 9.751 1.00 57.38 192 GLY A CA 1
ATOM 1587 C C . GLY A 1 192 ? -25.310 18.711 11.030 1.00 57.38 192 GLY A C 1
ATOM 1588 O O . GLY A 1 192 ? -25.260 19.791 11.603 1.00 57.38 192 GLY A O 1
ATOM 1589 N N . GLY A 1 193 ? -24.586 17.666 11.449 1.00 53.84 193 GLY A N 1
ATOM 1590 C CA . GLY A 1 193 ? -23.873 17.682 12.730 1.00 53.84 193 GLY A CA 1
ATOM 1591 C C . GLY A 1 193 ? -24.832 17.718 13.927 1.00 53.84 193 GLY A C 1
ATOM 1592 O O . GLY A 1 193 ? -26.032 17.918 13.779 1.00 53.84 193 GLY A O 1
ATOM 1593 N N . ASP A 1 194 ? -24.304 17.520 15.133 1.00 51.72 194 ASP A N 1
ATOM 1594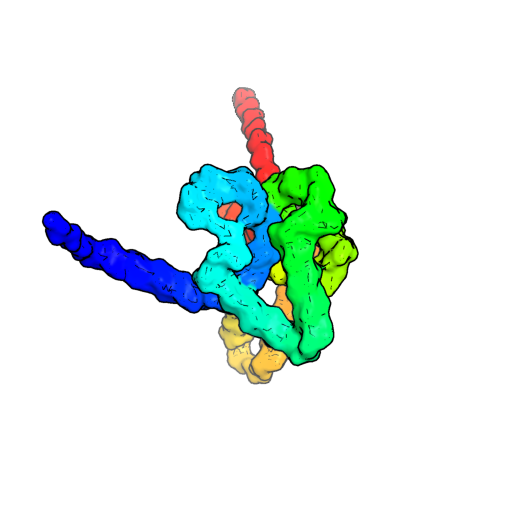 C CA . ASP A 1 194 ? -25.100 17.506 16.374 1.00 51.72 194 ASP A CA 1
ATOM 1595 C C . ASP A 1 194 ? -25.533 18.924 16.826 1.00 51.72 194 ASP A C 1
ATOM 1597 O O . ASP A 1 194 ? -25.953 19.127 17.967 1.00 51.72 194 ASP A O 1
ATOM 1601 N N . ALA A 1 195 ? -25.395 19.928 15.950 1.00 43.59 195 ALA A N 1
ATOM 1602 C CA . ALA A 1 195 ? -25.849 21.288 16.191 1.00 43.59 195 ALA A CA 1
ATOM 1603 C C . ALA A 1 195 ? -27.368 21.328 16.008 1.00 43.59 195 ALA A C 1
ATOM 1605 O O . ALA A 1 195 ? -27.887 21.428 14.900 1.00 43.59 195 ALA A O 1
ATOM 1606 N N . PHE A 1 196 ? -28.082 21.210 17.122 1.00 39.09 196 PHE A N 1
ATOM 1607 C CA . PHE A 1 196 ? -29.518 21.436 17.200 1.00 39.09 196 PHE A CA 1
ATOM 1608 C C . PHE A 1 196 ? -29.805 22.943 17.093 1.00 39.09 196 PHE A C 1
ATOM 1610 O O . PHE A 1 196 ? -30.271 23.550 18.052 1.00 39.09 196 PHE A O 1
ATOM 1617 N N . ASP A 1 197 ? -29.482 23.559 15.956 1.00 37.16 197 ASP A N 1
ATOM 1618 C CA . ASP A 1 197 ? -30.093 24.834 15.593 1.00 37.16 197 ASP A CA 1
ATOM 1619 C C . ASP A 1 197 ? -31.344 24.528 14.777 1.00 37.16 197 ASP A C 1
ATOM 1621 O O . ASP A 1 197 ? -31.347 23.695 13.869 1.00 37.16 197 ASP A O 1
ATOM 1625 N N . SER A 1 198 ? -32.443 25.139 15.211 1.00 38.25 198 SER A N 1
ATOM 1626 C CA . SER A 1 198 ? -33.794 24.955 14.697 1.00 38.25 198 SER A CA 1
ATOM 1627 C C . SER A 1 198 ? -33.807 24.876 13.173 1.00 38.25 198 SER A C 1
ATOM 1629 O O . SER A 1 198 ? -33.451 25.835 12.489 1.00 38.25 198 SER A O 1
ATOM 1631 N N . LEU A 1 199 ? -34.294 23.745 12.665 1.00 43.06 199 LEU A N 1
ATOM 1632 C CA . LEU A 1 199 ? -34.549 23.435 11.256 1.00 43.06 199 LEU A CA 1
ATOM 1633 C C . LEU A 1 199 ? -35.667 24.313 10.643 1.00 43.06 199 LEU A C 1
ATOM 1635 O O . LEU A 1 199 ? -36.422 23.851 9.793 1.00 43.06 199 LEU A O 1
ATOM 1639 N N . GLU A 1 200 ? -35.840 25.544 11.122 1.00 38.78 200 GLU A N 1
ATOM 1640 C CA . GLU A 1 200 ? -36.887 26.459 10.667 1.00 38.78 200 GLU A CA 1
ATOM 1641 C C . GLU A 1 200 ? -36.376 27.511 9.674 1.00 38.78 200 GLU A C 1
ATOM 1643 O O . GLU A 1 200 ? -37.211 28.073 8.975 1.00 38.78 200 GLU A O 1
ATOM 1648 N N . ASP A 1 201 ? -35.060 27.744 9.529 1.00 36.38 201 ASP A N 1
ATOM 1649 C CA . ASP A 1 201 ? -34.595 28.886 8.710 1.00 36.38 201 ASP A CA 1
ATOM 1650 C C . ASP A 1 201 ? -33.288 28.702 7.915 1.00 36.38 201 ASP A C 1
ATOM 1652 O O . ASP A 1 201 ? -32.681 29.671 7.468 1.00 36.38 201 ASP A O 1
ATOM 1656 N N . ILE A 1 202 ? -32.829 27.468 7.686 1.00 35.66 202 ILE A N 1
ATOM 1657 C CA . ILE A 1 202 ? -31.669 27.236 6.809 1.00 35.66 202 ILE A CA 1
ATOM 1658 C C . ILE A 1 202 ? -32.142 26.435 5.607 1.00 35.66 202 ILE A C 1
ATOM 1660 O O . ILE A 1 202 ? -32.371 25.226 5.672 1.00 35.66 202 ILE A O 1
ATOM 1664 N N . GLY A 1 203 ? -32.353 27.164 4.509 1.00 33.47 203 GLY A N 1
ATOM 1665 C CA . GLY A 1 203 ? -32.649 26.598 3.206 1.00 33.47 203 GLY A CA 1
ATOM 1666 C C . GLY A 1 203 ? -31.654 25.501 2.834 1.00 33.47 203 GLY A C 1
ATOM 1667 O O . GLY A 1 203 ? -30.521 25.463 3.296 1.00 33.47 203 GLY A O 1
ATOM 1668 N N . VAL A 1 204 ? -32.097 24.616 1.949 1.00 39.12 204 VAL A N 1
ATOM 1669 C CA . VAL A 1 204 ? -31.402 23.435 1.398 1.00 39.12 204 VAL A CA 1
ATOM 1670 C C . VAL A 1 204 ? -30.059 23.759 0.689 1.00 39.12 204 VAL A C 1
ATOM 1672 O O . VAL A 1 204 ? -29.450 22.901 0.057 1.00 39.12 204 VAL A O 1
ATOM 1675 N N . LEU A 1 205 ? -29.556 24.987 0.800 1.00 37.06 205 LEU A N 1
ATOM 1676 C CA . LEU A 1 205 ? -28.342 25.493 0.178 1.00 37.06 205 LEU A CA 1
ATOM 1677 C C . LEU A 1 205 ? -27.216 25.616 1.217 1.00 37.06 205 LEU A C 1
ATOM 1679 O O . LEU A 1 205 ? -27.405 26.188 2.280 1.00 37.06 205 LEU A O 1
ATOM 1683 N N . GLU A 1 206 ? -26.043 25.092 0.848 1.00 37.44 206 GLU A N 1
ATOM 1684 C CA . GLU A 1 206 ? -24.731 25.216 1.520 1.00 37.44 206 GLU A CA 1
ATOM 1685 C C . GLU A 1 206 ? -24.307 24.196 2.595 1.00 37.44 206 GLU A C 1
ATOM 1687 O O . GLU A 1 206 ? -23.310 24.415 3.278 1.00 37.44 206 GLU A O 1
ATOM 1692 N N . VAL A 1 207 ? -24.921 23.009 2.687 1.00 40.81 207 VAL A N 1
ATOM 1693 C CA . VAL A 1 207 ? -24.356 21.907 3.518 1.00 40.81 207 VAL A CA 1
ATOM 1694 C C . VAL A 1 207 ? -24.134 20.615 2.720 1.00 40.81 207 VAL A C 1
ATOM 1696 O O . VAL A 1 207 ? -24.202 19.500 3.232 1.00 40.81 207 VAL A O 1
ATOM 1699 N N . ALA A 1 208 ? -23.821 20.753 1.433 1.00 33.62 208 ALA A N 1
ATOM 1700 C CA . ALA A 1 208 ? -23.370 19.657 0.580 1.00 33.62 208 ALA A CA 1
ATOM 1701 C C . ALA A 1 208 ? -21.888 19.840 0.222 1.00 33.62 208 ALA A C 1
ATOM 1703 O O . ALA A 1 208 ? -21.554 20.210 -0.896 1.00 33.62 208 ALA A O 1
ATOM 1704 N N . SER A 1 209 ? -20.983 19.618 1.177 1.00 38.25 209 SER A N 1
ATOM 1705 C CA . SER A 1 209 ? -19.537 19.642 0.880 1.00 38.25 209 SER A CA 1
ATOM 1706 C C . SER A 1 209 ? -18.666 18.813 1.828 1.00 38.25 209 SER A C 1
ATOM 1708 O O . SER A 1 209 ? -17.456 19.003 1.886 1.00 38.25 209 SER A O 1
ATOM 1710 N N . LEU A 1 210 ? -19.239 17.847 2.556 1.00 34.66 210 LEU A N 1
ATOM 1711 C CA . LEU A 1 210 ? -18.464 16.925 3.401 1.00 34.66 210 LEU A CA 1
ATOM 1712 C C . LEU A 1 210 ? -18.901 15.463 3.203 1.00 34.66 210 LEU A C 1
ATOM 1714 O O . LEU A 1 210 ? -19.207 14.750 4.164 1.00 34.66 210 LEU A O 1
ATOM 1718 N N . SER A 1 211 ? -18.926 15.007 1.948 1.00 36.22 211 SER A N 1
ATOM 1719 C CA . SER A 1 211 ? -18.910 13.577 1.614 1.00 36.22 211 SER A CA 1
ATOM 1720 C C . SER A 1 211 ? -17.463 13.123 1.419 1.00 36.22 211 SER A C 1
ATOM 1722 O O . SER A 1 211 ? -16.685 13.796 0.758 1.00 36.22 211 SER A O 1
ATOM 1724 N N . LEU A 1 212 ? -17.106 11.987 2.022 1.00 38.94 212 LEU A N 1
ATOM 1725 C CA . LEU A 1 212 ? -15.777 11.361 1.946 1.00 38.94 212 LEU A CA 1
ATOM 1726 C C . LEU A 1 212 ? -15.578 10.474 0.713 1.00 38.94 212 LEU A C 1
ATOM 1728 O O . LEU A 1 212 ? -14.561 9.800 0.628 1.00 38.94 212 LEU A O 1
ATOM 1732 N N . ASP A 1 213 ? -16.517 10.515 -0.225 1.00 37.25 213 ASP A N 1
ATOM 1733 C CA . ASP A 1 213 ? -16.359 10.005 -1.579 1.00 37.25 213 ASP A CA 1
ATOM 1734 C C . ASP A 1 213 ? -16.929 11.088 -2.509 1.00 37.25 213 ASP A C 1
ATOM 1736 O O . ASP A 1 213 ? -18.121 11.407 -2.421 1.00 37.25 213 ASP A O 1
ATOM 1740 N N . GLU A 1 214 ? -16.079 11.705 -3.334 1.00 33.84 214 GLU A N 1
ATOM 1741 C CA . GLU A 1 214 ? -16.507 12.502 -4.488 1.00 33.84 214 GLU A CA 1
ATOM 1742 C C . GLU A 1 214 ? -16.868 11.533 -5.624 1.00 33.84 214 GLU A C 1
ATOM 1744 O O . GLU A 1 214 ? -15.984 10.839 -6.129 1.00 33.84 214 GLU A O 1
ATOM 1749 N N . PRO A 1 215 ? -18.128 11.467 -6.083 1.00 33.62 215 PRO A N 1
ATOM 1750 C CA . PRO A 1 215 ? -18.372 11.267 -7.495 1.00 33.62 215 PRO A CA 1
ATOM 1751 C C . PRO A 1 215 ? -18.188 12.626 -8.180 1.00 33.62 215 PRO A C 1
ATOM 1753 O O . PRO A 1 215 ? -18.864 13.596 -7.829 1.00 33.62 215 PRO A O 1
ATOM 1756 N N . GLU A 1 216 ? -17.271 12.700 -9.145 1.00 34.84 216 GLU A N 1
ATOM 1757 C CA . GLU A 1 216 ? -17.231 13.791 -10.121 1.00 34.84 216 GLU A CA 1
ATOM 1758 C C . GLU A 1 216 ? -18.648 13.971 -10.685 1.00 34.84 216 GLU A C 1
ATOM 1760 O O . GLU A 1 216 ? -19.195 13.054 -11.300 1.00 34.84 216 GLU A O 1
ATOM 1765 N N . MET A 1 217 ? -19.280 15.117 -10.425 1.00 35.69 217 MET A N 1
ATOM 1766 C CA . MET A 1 217 ? -20.577 15.434 -11.011 1.00 35.69 217 MET A CA 1
ATOM 1767 C C . MET A 1 217 ? -20.386 16.543 -12.039 1.00 35.69 217 MET A C 1
ATOM 1769 O O . MET A 1 217 ? -20.079 17.686 -11.699 1.00 35.69 217 MET A O 1
ATOM 1773 N N . GLU A 1 218 ? -20.551 16.165 -13.307 1.00 33.19 218 GLU A N 1
ATOM 1774 C CA . GLU A 1 218 ? -20.698 17.070 -14.440 1.00 33.19 218 GLU A CA 1
ATOM 1775 C C . GLU A 1 218 ? -21.775 18.118 -14.127 1.00 33.19 218 GLU A C 1
ATOM 1777 O O . GLU A 1 218 ? -22.883 17.803 -13.686 1.00 33.19 218 GLU A O 1
ATOM 1782 N N . SER A 1 219 ? -21.433 19.387 -14.337 1.00 33.84 219 SER A N 1
ATOM 1783 C CA . SER A 1 219 ? -22.310 20.526 -14.097 1.00 33.84 219 SER A CA 1
ATOM 1784 C C . SER A 1 219 ? -23.517 20.490 -15.039 1.00 33.84 219 SER A C 1
ATOM 1786 O O . SER A 1 219 ? -23.401 20.868 -16.206 1.00 33.84 219 SER A O 1
ATOM 1788 N N . ILE A 1 220 ? -24.689 20.098 -14.541 1.00 32.25 220 ILE A N 1
ATOM 1789 C CA . ILE A 1 220 ? -25.956 20.419 -15.206 1.00 32.25 220 ILE A CA 1
ATOM 1790 C C . ILE A 1 220 ? -26.331 21.836 -14.777 1.00 32.25 220 ILE A C 1
ATOM 1792 O O . ILE A 1 220 ? -26.878 22.067 -13.701 1.00 32.25 220 ILE A O 1
ATOM 1796 N N . VAL A 1 221 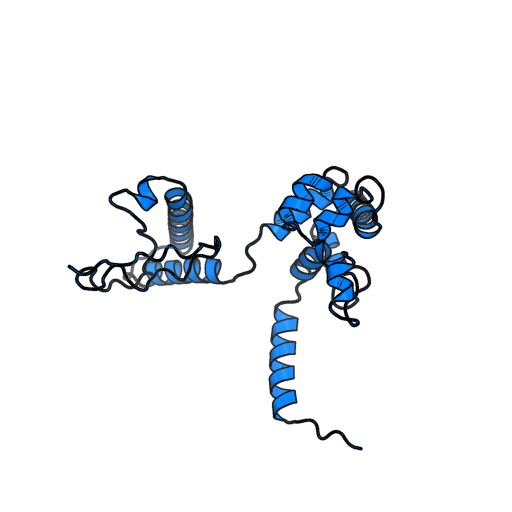? -25.967 22.795 -15.625 1.00 32.50 221 VAL A N 1
ATOM 1797 C CA . VAL A 1 221 ? -26.412 24.184 -15.530 1.00 32.50 221 VAL A CA 1
ATOM 1798 C C . VAL A 1 221 ? -27.855 24.228 -16.026 1.00 32.50 221 VAL A C 1
ATOM 1800 O O . VAL A 1 221 ? -28.104 24.054 -17.218 1.00 32.50 221 VAL A O 1
ATOM 1803 N N . PHE A 1 222 ? -28.809 24.440 -15.123 1.00 34.53 222 PHE A N 1
ATOM 1804 C CA . PHE A 1 222 ? -30.154 24.845 -15.517 1.00 34.53 222 PHE A CA 1
ATOM 1805 C C . PHE A 1 222 ? -30.090 26.322 -15.918 1.00 34.53 222 PHE A C 1
ATOM 1807 O O . PHE A 1 222 ? -29.793 27.188 -15.097 1.00 34.53 222 PHE A O 1
ATOM 1814 N N . LEU A 1 223 ? -30.276 26.591 -17.211 1.00 32.66 223 LEU A N 1
ATOM 1815 C CA . LEU A 1 223 ? -30.601 27.923 -17.705 1.00 32.66 223 LEU A CA 1
ATOM 1816 C C . LEU A 1 223 ? -32.054 28.193 -17.314 1.00 32.66 223 LEU A C 1
ATOM 1818 O O . LEU A 1 223 ? -32.954 27.545 -17.844 1.00 32.66 223 LEU A O 1
ATOM 1822 N N . ASP A 1 224 ? -32.268 29.128 -16.395 1.00 33.81 224 ASP A N 1
ATOM 1823 C CA . ASP A 1 224 ? -33.589 29.703 -16.173 1.00 33.81 224 ASP A CA 1
ATOM 1824 C C . ASP A 1 224 ? -33.905 30.638 -17.353 1.00 33.81 224 ASP A C 1
ATOM 1826 O O . ASP A 1 224 ? -33.279 31.689 -17.525 1.00 33.81 224 ASP A O 1
ATOM 1830 N N . GLU A 1 225 ? -34.857 30.232 -18.197 1.00 37.91 225 GLU A N 1
ATOM 1831 C CA . GLU A 1 225 ? -35.560 31.139 -19.103 1.00 37.91 225 GLU A CA 1
ATOM 1832 C C . GLU A 1 225 ? -36.419 32.088 -18.255 1.00 37.91 225 GLU A C 1
ATOM 1834 O O . GLU A 1 225 ? -37.261 31.657 -17.466 1.00 37.91 225 GLU A O 1
ATOM 1839 N N . VAL A 1 226 ? -36.170 33.388 -18.399 1.00 39.59 226 VAL A N 1
ATOM 1840 C CA . VAL A 1 226 ? -37.002 34.452 -17.835 1.00 39.59 226 VAL A CA 1
ATOM 1841 C C . VAL A 1 226 ? -37.979 34.880 -18.929 1.00 39.59 226 VAL A C 1
ATOM 1843 O O . VAL A 1 226 ? -37.535 35.384 -19.963 1.00 39.59 226 VAL A O 1
ATOM 1846 N N . ASP A 1 227 ? -39.273 34.653 -18.694 1.00 37.81 227 ASP A N 1
ATOM 1847 C CA . ASP A 1 227 ? -40.382 35.280 -19.435 1.00 37.81 227 ASP A CA 1
ATOM 1848 C C . ASP A 1 227 ? -40.413 36.808 -19.230 1.00 37.81 227 ASP A C 1
ATOM 1850 O O . ASP A 1 227 ? -40.221 37.267 -18.075 1.00 37.81 227 ASP A O 1
#

Secondary structure (DSSP, 8-state):
------HHHHHHHHHHHHHHHHH--HHHHHHHHH-GGGGSHHHHHT-TT---TTT-STTTTHHHHHHHH--SHHHHHHHHHHHHHHHTT-GGGGSHHHHHHHHHS-HHHHHHHHGGG-HHHHHHHHHHHTS---THHHHHHHHHHHHHHHSSS----HHHHHHHHHHHHHHHHHHTTSTHHHHSTTTTTTSS-S----TTS--SSS-----SS--------------

Radius of gyration: 23.9 Å; Cα contacts (8 Å, |Δi|>4): 150; chains: 1; bounding box: 69×56×55 Å

Solvent-accessible surface area (backbone atoms only — not comparable to full-atom values): 13750 Å² total; per-residue (Å²): 133,83,78,79,76,51,70,65,56,54,54,53,50,49,54,51,50,54,52,44,65,71,59,66,38,33,62,50,26,36,43,57,58,60,36,46,33,57,70,22,67,72,60,37,71,74,37,92,85,55,62,41,50,90,75,33,74,92,39,51,45,23,60,59,36,50,47,67,78,31,76,50,66,70,60,36,51,49,37,52,51,34,47,50,30,57,79,63,42,36,77,74,41,50,36,68,67,48,50,62,40,20,62,79,42,60,53,49,6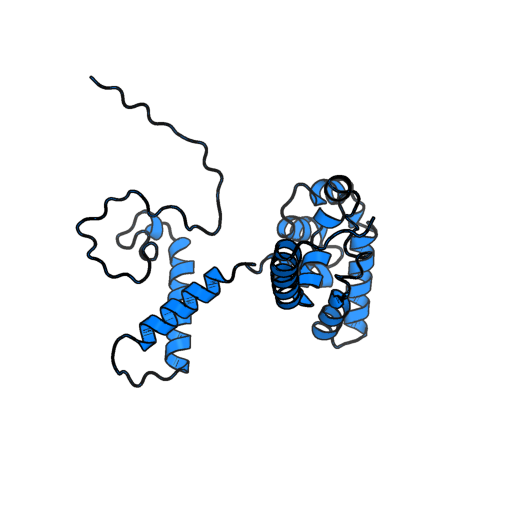0,44,40,67,74,59,22,73,91,26,59,68,43,30,56,52,40,48,57,50,63,67,49,81,91,60,63,63,66,57,50,51,51,50,50,50,45,50,48,65,68,64,64,59,100,62,93,68,49,71,66,57,48,53,52,48,44,52,51,52,56,50,50,52,61,54,41,71,76,37,73,47,29,79,74,36,97,64,36,54,76,82,70,72,69,93,64,88,66,74,92,81,78,75,66,101,71,90,83,88,84,84,66,98,68,82,75,90,72,81,82,80,76,80,80,79,82,81,134

InterPro domains:
  IPR008906 HAT, C-terminal dimerisation domain [PF05699] (103-171)
  IPR012337 Ribonuclease H-like superfamily [SSF53098] (7-174)